Protein AF-A0A932WZW3-F1 (afdb_monomer_lite)

Radius of gyration: 20.95 Å; chains: 1; bounding box: 50×47×55 Å

Sequence (314 aa):
MATETPPETHPVASDYTVAMWYFAAWEPEYTWDGWQQVAERSPWRLPLLYDSQDPEMQFNGIQFYRASNPRVVDWHVHWMREHAVNLMLWDWYPRVNEQGDFDPSFFANRALEMGFLGKARLGDPPVAANRFVDKIDFAVMWTNHSPHNGIGRGLGEYLVDQFFSQPNYYRLDGKPLLILWSVGELIGPAGGEAQAKAVLDGLREKAQAKGLPGVYVAAVHGGEAELIRRLGIDGVTGYHYSGAGGNRPESRRLGDRTVQDLLEDYPMQTIPGHVRLWEQLAAAFGQDYLLATTPMQNWVPTFRSAGPVLQRQT

Foldseek 3Di:
DLVDADDDADFDADPDAAEDEDQFQQFPLADDCHVLCCVPAPVVPADPDFDPPDPRQAHPNDTHHHLLSLSVVSVVLSVCRNVNNAEYEYAQAWAADPVQAIDRSHGRCNNVVCRWQNDPDGPDFADQERPQLVRHAYAYEHALDPPGNADGHCPLVCCQRHAQNYNRQDDDVQAREYEYEDPVSLAVNLVHLVSSLVSQVVSQVSNVVVVGNGHQYEYADDDDLVSCVSSVHQAYEHPEPPQLQHWDWDWDDDDPDIATWTKDACPRRVVVSLVVVVVVRCVSRVPRYDYDYHPPRDNGIDTHHPDPDPDPPD

Structure (mmCIF, N/CA/C/O backbone):
data_AF-A0A932WZW3-F1
#
_entry.id   AF-A0A932WZW3-F1
#
loop_
_atom_site.group_PDB
_atom_site.id
_atom_site.type_symbol
_atom_site.label_atom_id
_atom_site.label_alt_id
_atom_site.label_comp_id
_atom_site.label_asym_id
_atom_site.label_entity_id
_atom_site.label_seq_id
_atom_site.pdbx_PDB_ins_code
_atom_site.Cartn_x
_atom_site.Cartn_y
_atom_site.Cartn_z
_atom_site.occupancy
_atom_site.B_iso_or_equiv
_atom_site.auth_seq_id
_atom_site.auth_comp_id
_atom_site.auth_asym_id
_atom_site.auth_atom_id
_atom_site.pdbx_PDB_model_num
ATOM 1 N N . MET A 1 1 ? -8.467 5.321 -22.988 1.00 70.62 1 MET A N 1
ATOM 2 C CA . MET A 1 1 ? -7.719 6.488 -22.443 1.00 70.62 1 MET A CA 1
ATOM 3 C C . MET A 1 1 ? -8.097 6.687 -20.978 1.00 70.62 1 MET A C 1
ATOM 5 O O . MET A 1 1 ? -9.207 6.321 -20.624 1.00 70.62 1 MET A O 1
ATOM 9 N N . ALA A 1 2 ? -7.259 7.296 -20.125 1.00 77.81 2 ALA A N 1
ATOM 10 C CA . ALA A 1 2 ? -7.684 7.645 -18.753 1.00 77.81 2 ALA A CA 1
ATOM 11 C C . ALA A 1 2 ? -8.795 8.724 -18.730 1.00 77.81 2 ALA A C 1
ATOM 13 O O . ALA A 1 2 ? -9.428 8.969 -17.705 1.00 77.81 2 ALA A O 1
ATOM 14 N N . THR A 1 3 ? -9.079 9.333 -19.884 1.00 80.06 3 THR A N 1
ATOM 15 C CA . THR A 1 3 ? -10.216 10.229 -20.129 1.00 80.06 3 THR A CA 1
ATOM 16 C C . THR A 1 3 ? -11.543 9.494 -20.344 1.00 80.06 3 THR A C 1
ATOM 18 O O . THR A 1 3 ? -12.587 10.139 -20.404 1.00 80.06 3 THR A O 1
ATOM 21 N N . GLU A 1 4 ? -11.548 8.164 -20.410 1.00 86.69 4 GLU A N 1
ATOM 22 C CA . GLU A 1 4 ? -12.752 7.338 -20.541 1.00 86.69 4 GLU A CA 1
ATOM 23 C C . GLU A 1 4 ? -13.021 6.603 -19.228 1.00 86.69 4 GLU A C 1
ATOM 25 O O . GLU A 1 4 ? -12.093 6.213 -18.518 1.00 86.69 4 GLU A O 1
ATOM 30 N N . THR A 1 5 ? -14.295 6.418 -18.895 1.00 90.69 5 THR A N 1
ATOM 31 C CA . THR A 1 5 ? -14.704 5.557 -17.779 1.00 90.69 5 THR A CA 1
ATOM 32 C C . THR A 1 5 ? -14.597 4.093 -18.222 1.00 90.69 5 THR A C 1
ATOM 34 O O . THR A 1 5 ? -14.938 3.809 -19.375 1.00 90.69 5 THR A O 1
ATOM 37 N N . PRO A 1 6 ? -14.144 3.162 -17.357 1.00 94.81 6 PRO A N 1
ATOM 38 C CA . PRO A 1 6 ? -14.240 1.740 -17.668 1.00 94.81 6 PRO A CA 1
ATOM 39 C C . PRO A 1 6 ? -15.696 1.329 -17.941 1.00 94.81 6 PRO A C 1
ATOM 41 O O . PRO A 1 6 ? -16.622 1.983 -17.443 1.00 94.81 6 PRO A O 1
ATOM 44 N N . PRO A 1 7 ? -15.924 0.256 -18.718 1.00 95.06 7 PRO A N 1
ATOM 45 C CA . PRO A 1 7 ? -17.253 -0.328 -18.841 1.00 95.06 7 PRO A CA 1
ATOM 46 C C . PRO A 1 7 ? -17.736 -0.865 -17.485 1.00 95.06 7 PRO A C 1
ATOM 48 O O . PRO A 1 7 ? -17.019 -0.840 -16.480 1.00 95.06 7 PRO A O 1
ATOM 51 N N . GLU A 1 8 ? -18.971 -1.360 -17.448 1.00 95.06 8 GLU A N 1
ATOM 52 C CA . GLU A 1 8 ? -19.465 -2.066 -16.271 1.00 95.06 8 GLU A CA 1
ATOM 53 C C . GLU A 1 8 ? -18.550 -3.258 -15.959 1.00 95.06 8 GLU A C 1
ATOM 55 O O . GLU A 1 8 ? -18.318 -4.125 -16.797 1.00 95.06 8 GLU A O 1
ATOM 60 N N . THR A 1 9 ? -17.983 -3.265 -14.755 1.00 97.00 9 THR A N 1
ATOM 61 C CA . THR A 1 9 ? -17.119 -4.349 -14.292 1.00 97.00 9 THR A CA 1
ATOM 62 C C . THR A 1 9 ? -17.957 -5.590 -14.043 1.00 97.00 9 THR A C 1
ATOM 64 O O . THR A 1 9 ? -18.913 -5.526 -13.273 1.00 97.00 9 THR A O 1
ATOM 67 N N . HIS A 1 10 ? -17.551 -6.726 -14.607 1.00 97.12 10 HIS A N 1
ATOM 68 C CA . HIS A 1 10 ? -18.116 -8.036 -14.291 1.00 97.12 10 HIS A CA 1
ATOM 69 C C . HIS A 1 10 ? -17.133 -8.809 -13.398 1.00 97.12 10 HIS A C 1
ATOM 71 O O . HIS A 1 10 ? -16.200 -9.430 -13.912 1.00 97.12 10 HIS A O 1
ATOM 77 N N . PRO A 1 11 ? -17.275 -8.761 -12.057 1.00 96.75 11 PRO A N 1
ATOM 78 C CA . PRO A 1 11 ? -16.282 -9.346 -11.173 1.00 96.75 11 PRO A CA 1
ATOM 79 C C . PRO A 1 11 ? -16.254 -10.869 -11.292 1.00 96.75 11 PRO A C 1
ATOM 81 O O . PRO A 1 11 ? -17.293 -11.528 -11.219 1.00 96.75 11 PRO A O 1
ATOM 84 N N . VAL A 1 12 ? -15.057 -11.435 -11.399 1.00 97.44 12 VAL A N 1
ATOM 85 C CA . VAL A 1 12 ? -14.855 -12.882 -11.327 1.00 97.44 12 VAL A CA 1
ATOM 86 C C . VAL A 1 12 ? -14.823 -13.304 -9.859 1.00 97.44 12 VAL A C 1
ATOM 88 O O . VAL A 1 12 ? -14.080 -12.745 -9.044 1.00 97.44 12 VAL A O 1
ATOM 91 N N . ALA A 1 13 ? -15.666 -14.278 -9.517 1.00 93.50 13 ALA A N 1
ATOM 92 C CA . ALA A 1 13 ? -15.699 -14.876 -8.189 1.00 93.50 13 ALA A CA 1
ATOM 93 C C . ALA A 1 13 ? -14.458 -15.750 -7.947 1.00 93.50 13 ALA A C 1
ATOM 95 O O . ALA A 1 13 ? -13.906 -16.341 -8.874 1.00 93.50 13 ALA A O 1
ATOM 96 N N . SER A 1 14 ? -14.038 -15.840 -6.689 1.00 94.44 14 SER A N 1
ATOM 97 C CA . SER A 1 14 ? -12.910 -16.658 -6.249 1.00 94.44 14 SER A CA 1
ATOM 98 C C . SER A 1 14 ? -13.210 -17.206 -4.860 1.00 94.44 14 SER A C 1
ATOM 100 O O . SER A 1 14 ? -13.705 -16.466 -4.011 1.00 94.44 14 SER A O 1
ATOM 102 N N . ASP A 1 15 ? -12.862 -18.471 -4.624 1.00 95.75 15 ASP A N 1
ATOM 103 C CA . ASP A 1 15 ? -12.893 -19.087 -3.290 1.00 95.75 15 ASP A CA 1
ATOM 104 C C . ASP A 1 15 ? -11.743 -18.589 -2.393 1.00 95.75 15 ASP A C 1
ATOM 106 O O . ASP A 1 15 ? -11.712 -18.855 -1.193 1.00 95.75 15 ASP A O 1
ATOM 110 N N . TYR A 1 16 ? -10.788 -17.858 -2.977 1.00 94.06 16 TYR A N 1
ATOM 111 C CA . TYR A 1 16 ? -9.612 -17.309 -2.310 1.00 94.06 16 TYR A CA 1
ATOM 112 C C . TYR A 1 16 ? -9.629 -15.780 -2.300 1.00 94.06 16 TYR A C 1
ATOM 114 O O . TYR A 1 16 ? -10.041 -15.138 -3.276 1.00 94.06 16 TYR A O 1
ATOM 122 N N . THR A 1 17 ? -9.059 -15.192 -1.249 1.00 95.00 17 THR A N 1
ATOM 123 C CA . THR A 1 17 ? -8.566 -13.814 -1.307 1.00 95.00 17 THR A CA 1
ATOM 124 C C . THR A 1 17 ? -7.348 -13.773 -2.227 1.00 95.00 17 THR A C 1
ATOM 126 O O . THR A 1 17 ? -6.318 -14.379 -1.936 1.00 95.00 17 THR A O 1
ATOM 129 N N . VAL A 1 18 ? -7.462 -13.053 -3.338 1.00 95.94 18 VAL A N 1
ATOM 130 C CA . VAL A 1 18 ? -6.387 -12.841 -4.306 1.00 95.94 18 VAL A CA 1
ATOM 131 C C . VAL A 1 18 ? -5.986 -11.376 -4.232 1.00 95.94 18 VAL A C 1
ATOM 133 O O . VAL A 1 18 ? -6.734 -10.484 -4.642 1.00 95.94 18 VAL A O 1
ATOM 136 N N . ALA A 1 19 ? -4.801 -11.143 -3.677 1.00 95.62 19 ALA A N 1
ATOM 137 C CA . ALA A 1 19 ? -4.286 -9.814 -3.400 1.00 95.62 19 ALA A CA 1
ATOM 138 C C . ALA A 1 19 ? -3.292 -9.339 -4.466 1.00 95.62 19 ALA A C 1
ATOM 140 O O . ALA A 1 19 ? -2.542 -10.139 -5.028 1.00 95.62 19 ALA A O 1
ATOM 141 N N . MET A 1 20 ? -3.246 -8.028 -4.697 1.00 94.81 20 MET A N 1
ATOM 142 C CA . MET A 1 20 ? -2.243 -7.382 -5.542 1.00 94.81 20 MET A CA 1
ATOM 143 C C . MET A 1 20 ? -1.545 -6.257 -4.778 1.00 94.81 20 MET A C 1
ATOM 145 O O . MET A 1 20 ? -2.210 -5.358 -4.261 1.00 94.81 20 MET A O 1
ATOM 149 N N . TRP A 1 21 ? -0.209 -6.290 -4.753 1.00 94.31 21 TRP A N 1
ATOM 150 C CA . TRP A 1 21 ? 0.610 -5.158 -4.317 1.00 94.31 21 TRP A CA 1
ATOM 151 C C . TRP A 1 21 ? 0.431 -3.981 -5.273 1.00 94.31 21 TRP A C 1
ATOM 153 O O . TRP A 1 21 ? 0.535 -4.137 -6.491 1.00 94.31 21 TRP A O 1
ATOM 163 N N . TYR A 1 22 ? 0.171 -2.800 -4.725 1.00 95.44 22 TYR A N 1
ATOM 164 C CA . TYR A 1 22 ? -0.100 -1.596 -5.488 1.00 95.44 22 TYR A CA 1
ATOM 165 C C . TYR A 1 22 ? 0.916 -0.503 -5.150 1.00 95.44 22 TYR A C 1
ATOM 167 O O . TYR A 1 22 ? 0.813 0.182 -4.131 1.00 95.44 22 TYR A O 1
ATOM 175 N N . PHE A 1 23 ? 1.880 -0.327 -6.054 1.00 93.25 23 PHE A N 1
ATOM 176 C CA . PHE A 1 23 ? 2.869 0.744 -5.995 1.00 93.25 23 PHE A CA 1
ATOM 177 C C . PHE A 1 23 ? 2.391 1.963 -6.790 1.00 93.25 23 PHE A C 1
ATOM 179 O O . PHE A 1 23 ? 2.186 1.889 -8.006 1.00 93.25 23 PHE A O 1
ATOM 186 N N . ALA A 1 24 ? 2.226 3.096 -6.109 1.00 90.31 24 ALA A N 1
ATOM 187 C CA . ALA A 1 24 ? 1.426 4.203 -6.624 1.00 90.31 24 ALA A CA 1
ATOM 188 C C . ALA A 1 24 ? 2.171 5.528 -6.825 1.00 90.31 24 ALA A C 1
ATOM 190 O O . ALA A 1 24 ? 1.549 6.583 -6.893 1.00 90.31 24 ALA A O 1
ATOM 191 N N . ALA A 1 25 ? 3.497 5.496 -6.947 1.00 91.38 25 ALA A N 1
ATOM 192 C CA . ALA A 1 25 ? 4.318 6.704 -7.025 1.00 91.38 25 ALA A CA 1
ATOM 193 C C . ALA A 1 25 ? 4.350 7.383 -8.414 1.00 91.38 25 ALA A C 1
ATOM 195 O O . ALA A 1 25 ? 5.265 8.145 -8.713 1.00 91.38 25 ALA A O 1
ATOM 196 N N . TRP A 1 26 ? 3.405 7.094 -9.305 1.00 93.06 26 TRP A N 1
ATOM 197 C CA . TRP A 1 26 ? 3.476 7.475 -10.719 1.00 93.06 26 TRP A CA 1
ATOM 198 C C . TRP A 1 26 ? 2.895 8.872 -10.996 1.00 93.06 26 TRP A C 1
ATOM 200 O O . TRP A 1 26 ? 1.860 9.004 -11.652 1.00 93.06 26 TRP A O 1
ATOM 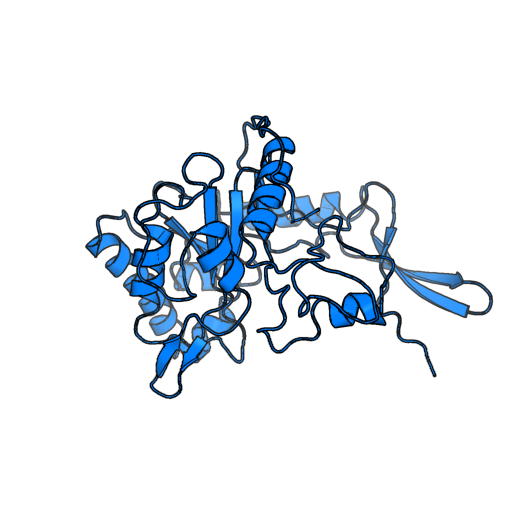210 N N . GLU A 1 27 ? 3.541 9.911 -10.464 1.00 90.44 27 GLU A N 1
ATOM 211 C CA . GLU A 1 27 ? 3.133 11.320 -10.594 1.00 90.44 27 GLU A CA 1
ATOM 212 C C . GLU A 1 27 ? 4.304 12.293 -10.305 1.00 90.44 27 GLU A C 1
ATOM 214 O O . GLU A 1 27 ? 5.255 11.900 -9.621 1.00 90.44 27 GLU A O 1
ATOM 219 N N . PRO A 1 28 ? 4.280 13.532 -10.840 1.00 88.50 28 PRO A N 1
ATOM 220 C CA . PRO A 1 28 ? 5.401 14.480 -10.781 1.00 88.50 28 PRO A CA 1
ATOM 221 C C . PRO A 1 28 ? 5.634 15.101 -9.397 1.00 88.50 28 PRO A C 1
ATOM 223 O O . PRO A 1 28 ? 6.689 15.683 -9.160 1.00 88.50 28 PRO A O 1
ATOM 226 N N . GLU A 1 29 ? 4.680 14.990 -8.471 1.00 89.88 29 GLU A N 1
ATOM 227 C CA . GLU A 1 29 ? 4.812 15.512 -7.106 1.00 89.88 29 GLU A CA 1
ATOM 228 C C . GLU A 1 29 ? 5.886 14.792 -6.279 1.00 89.88 29 GLU A C 1
ATOM 230 O O . GLU A 1 29 ? 6.294 15.292 -5.229 1.00 89.88 29 GLU A O 1
ATOM 235 N N . TYR A 1 30 ? 6.345 13.623 -6.727 1.00 87.75 30 TYR A N 1
ATOM 236 C CA . TYR A 1 30 ? 7.321 12.819 -6.006 1.00 87.75 30 TYR A CA 1
ATOM 237 C C . TYR A 1 30 ? 8.737 12.997 -6.543 1.00 87.75 30 TYR A C 1
ATOM 239 O O . TYR A 1 30 ? 8.986 12.991 -7.744 1.00 87.75 30 TYR A O 1
ATOM 247 N N . THR A 1 31 ? 9.703 13.065 -5.627 1.00 79.38 31 THR A N 1
ATOM 248 C CA . THR A 1 31 ? 11.128 13.211 -5.944 1.00 79.38 31 THR A CA 1
ATOM 249 C C . THR A 1 31 ? 11.760 11.867 -6.330 1.00 79.38 31 THR A C 1
ATOM 251 O O . THR A 1 31 ? 12.596 11.335 -5.599 1.00 79.38 31 THR A O 1
ATOM 254 N N . TRP A 1 32 ? 11.335 11.290 -7.456 1.00 85.44 32 TRP A N 1
ATOM 255 C CA . TRP A 1 32 ? 11.978 10.146 -8.116 1.00 85.44 32 TRP A CA 1
ATOM 256 C C . TRP A 1 32 ? 11.708 10.174 -9.628 1.00 85.44 32 TRP A C 1
ATOM 258 O O . TRP A 1 32 ? 10.730 10.765 -10.074 1.00 85.44 32 TRP A O 1
ATOM 268 N N . ASP A 1 33 ? 12.554 9.508 -10.417 1.00 80.19 33 ASP A N 1
ATOM 269 C CA . ASP A 1 33 ? 12.521 9.594 -11.887 1.00 80.19 33 ASP A CA 1
ATOM 270 C C . ASP A 1 33 ? 11.245 8.996 -12.532 1.00 80.19 33 ASP A C 1
ATOM 272 O O . ASP A 1 33 ? 11.036 9.176 -13.726 1.00 80.19 33 ASP A O 1
ATOM 276 N N . GLY A 1 34 ? 10.389 8.276 -11.796 1.00 87.75 34 GLY A N 1
ATOM 277 C CA . GLY A 1 34 ? 9.038 7.868 -12.214 1.00 87.75 34 GLY A CA 1
ATOM 278 C C . GLY A 1 34 ? 8.856 7.476 -13.686 1.00 87.75 34 GLY A C 1
ATOM 279 O O . GLY A 1 34 ? 9.563 6.625 -14.234 1.00 87.75 34 GLY A O 1
ATOM 280 N N . TRP A 1 35 ? 7.884 8.114 -14.348 1.00 92.06 35 TRP A N 1
ATOM 281 C CA . TRP A 1 35 ? 7.653 7.932 -15.785 1.00 92.06 35 TRP A CA 1
ATOM 282 C C . TRP A 1 35 ? 8.764 8.489 -16.666 1.00 92.06 35 TRP A C 1
ATOM 284 O O . TRP A 1 35 ? 8.970 7.966 -17.762 1.00 92.06 35 TRP A O 1
ATOM 294 N N . GLN A 1 36 ? 9.510 9.493 -16.202 1.00 90.38 36 GLN A N 1
ATOM 295 C CA . GLN A 1 36 ? 10.666 10.010 -16.928 1.00 90.38 36 GLN A CA 1
ATOM 296 C C . GLN A 1 36 ? 11.690 8.894 -17.175 1.00 90.38 36 GLN A C 1
ATOM 298 O O . GLN A 1 36 ? 12.166 8.728 -18.298 1.00 90.38 36 GLN A O 1
ATOM 303 N N . GLN A 1 37 ? 11.950 8.048 -16.173 1.00 90.12 37 GLN A N 1
ATOM 304 C CA . GLN A 1 37 ? 12.834 6.892 -16.305 1.00 90.12 37 GLN A CA 1
ATOM 305 C C . GLN A 1 37 ? 12.346 5.918 -17.381 1.00 90.12 37 GLN A C 1
ATOM 307 O O . GLN A 1 37 ? 13.150 5.411 -18.168 1.00 90.12 37 GLN A O 1
ATOM 312 N N . VAL A 1 38 ? 11.039 5.647 -17.423 1.00 90.56 38 VAL A N 1
ATOM 313 C CA . VAL A 1 38 ? 10.439 4.769 -18.436 1.00 90.56 38 VAL A CA 1
ATOM 314 C C . VAL A 1 38 ? 10.597 5.390 -19.821 1.00 90.56 38 VAL A C 1
ATOM 316 O O . VAL A 1 38 ? 11.089 4.720 -20.726 1.00 90.56 38 VAL A O 1
ATOM 319 N N . ALA A 1 39 ? 10.267 6.672 -19.977 1.00 91.19 39 ALA A N 1
ATOM 320 C CA . ALA A 1 39 ? 10.381 7.389 -21.243 1.00 91.19 39 ALA A CA 1
ATOM 321 C C . ALA A 1 39 ? 11.824 7.434 -21.779 1.00 91.19 39 ALA A C 1
ATOM 323 O O . ALA A 1 39 ? 12.046 7.285 -22.978 1.00 91.19 39 ALA A O 1
ATOM 324 N N . GLU A 1 40 ? 12.815 7.616 -20.904 1.00 91.00 40 GLU A N 1
ATOM 325 C CA . GLU A 1 40 ? 14.230 7.710 -21.281 1.00 91.00 40 GLU A CA 1
ATOM 326 C C . GLU A 1 40 ? 14.891 6.347 -21.511 1.00 91.00 40 GLU A C 1
ATOM 328 O O . GLU A 1 40 ? 15.685 6.183 -22.440 1.00 91.00 40 GLU A O 1
ATOM 333 N N . ARG A 1 41 ? 14.611 5.366 -20.645 1.00 88.94 41 ARG A N 1
ATOM 334 C CA . ARG A 1 41 ? 15.401 4.124 -20.561 1.00 88.94 41 ARG A CA 1
ATOM 335 C C . ARG A 1 41 ? 14.662 2.903 -21.079 1.00 88.94 41 ARG A C 1
ATOM 337 O O . ARG A 1 41 ? 15.290 1.884 -21.364 1.00 88.94 41 ARG A O 1
ATOM 344 N N . SER A 1 42 ? 13.336 2.947 -21.154 1.00 88.38 42 SER A N 1
ATOM 345 C CA . SER A 1 42 ? 12.513 1.807 -21.565 1.00 88.38 42 SER A CA 1
ATOM 346 C C . SER A 1 42 ? 11.210 2.244 -22.245 1.00 88.38 42 SER A C 1
ATOM 348 O O . SER A 1 42 ? 10.137 1.804 -21.830 1.00 88.38 42 SER A O 1
ATOM 350 N N . PRO A 1 43 ? 11.269 3.051 -23.326 1.00 87.06 43 PRO A N 1
ATOM 351 C CA . PRO A 1 43 ? 10.076 3.584 -23.992 1.00 87.06 43 PRO A CA 1
ATOM 352 C C . PRO A 1 43 ? 9.191 2.510 -24.646 1.00 87.06 43 PRO A C 1
ATOM 354 O O . PRO A 1 43 ? 8.122 2.817 -25.150 1.00 87.06 43 PRO A O 1
ATOM 357 N N . TRP A 1 44 ? 9.608 1.241 -24.644 1.00 85.44 44 TRP A N 1
ATOM 358 C CA . TRP A 1 44 ? 8.791 0.093 -25.054 1.00 85.44 44 TRP A CA 1
ATOM 359 C C . TRP A 1 44 ? 7.913 -0.476 -23.923 1.00 85.44 44 TRP A C 1
ATOM 361 O O . TRP A 1 44 ? 7.158 -1.415 -24.160 1.00 85.44 44 TRP A O 1
ATOM 371 N N . ARG A 1 45 ? 8.016 0.044 -22.691 1.00 86.50 45 ARG A N 1
ATOM 372 C CA . ARG A 1 45 ? 7.210 -0.360 -21.522 1.00 86.50 45 ARG A CA 1
ATOM 373 C C . ARG A 1 45 ? 6.130 0.672 -21.197 1.00 86.50 45 ARG A C 1
ATOM 375 O O . ARG A 1 45 ? 5.973 1.073 -20.047 1.00 86.50 45 ARG A O 1
ATOM 382 N N . LEU A 1 46 ? 5.426 1.134 -22.224 1.00 87.06 46 LEU A N 1
ATOM 383 C CA . LEU A 1 46 ? 4.375 2.130 -22.052 1.00 87.06 46 LEU A CA 1
ATOM 384 C C . LEU A 1 46 ? 3.176 1.521 -21.321 1.00 87.06 46 LEU A C 1
ATOM 386 O O . LEU A 1 46 ? 2.774 0.401 -21.657 1.00 87.06 46 LEU A O 1
ATOM 390 N N . PRO A 1 47 ? 2.593 2.231 -20.342 1.00 89.69 47 PRO A N 1
ATOM 391 C CA . PRO A 1 47 ? 1.335 1.802 -19.762 1.00 89.69 47 PRO A CA 1
ATOM 392 C C . PRO A 1 47 ? 0.217 1.862 -20.807 1.00 89.69 47 PRO A C 1
ATOM 394 O O . PRO A 1 47 ? 0.234 2.682 -21.724 1.00 89.69 47 PRO A O 1
ATOM 397 N N . LEU A 1 48 ? -0.788 1.001 -20.639 1.00 91.00 48 LEU A N 1
ATOM 398 C CA . LEU A 1 48 ? -1.997 1.039 -21.464 1.00 91.00 48 LEU A CA 1
ATOM 399 C C . LEU A 1 48 ? -2.802 2.330 -21.230 1.00 91.00 48 LEU A C 1
ATOM 401 O O . LEU A 1 48 ? -3.425 2.859 -22.151 1.00 91.00 48 LEU A O 1
ATOM 405 N N . LEU A 1 49 ? -2.795 2.834 -19.992 1.00 94.00 49 LEU A N 1
ATOM 406 C CA . LEU A 1 49 ? -3.429 4.097 -19.629 1.00 94.00 49 LEU A CA 1
ATOM 407 C C . LEU A 1 49 ? -2.483 5.271 -19.860 1.00 94.00 49 LEU A C 1
ATOM 409 O O . LEU A 1 49 ? -1.289 5.194 -19.596 1.00 94.00 49 LEU A O 1
ATOM 413 N N . TYR A 1 50 ? -3.057 6.386 -20.282 1.00 93.75 50 TYR A N 1
ATOM 414 C CA . TYR A 1 50 ? -2.414 7.690 -20.341 1.00 93.75 50 TYR A CA 1
ATOM 415 C C . TYR A 1 50 ? -3.490 8.770 -20.248 1.00 93.75 50 TYR A C 1
ATOM 417 O O . TYR A 1 50 ? -4.660 8.512 -20.566 1.00 93.75 50 TYR A O 1
ATOM 425 N N . ASP A 1 51 ? -3.097 9.968 -19.829 1.00 90.62 51 ASP A N 1
ATOM 426 C CA . ASP A 1 51 ? -3.963 11.138 -19.769 1.00 90.62 51 ASP A CA 1
ATOM 427 C C . ASP A 1 51 ? -3.389 12.258 -20.639 1.00 90.62 51 ASP A C 1
ATOM 429 O O . ASP A 1 51 ? -2.439 12.937 -20.269 1.00 90.62 51 ASP A O 1
ATOM 433 N N . SER A 1 52 ? -3.968 12.456 -21.824 1.00 87.69 52 SER A N 1
ATOM 434 C CA . SER A 1 52 ? -3.528 13.513 -22.740 1.00 87.69 52 SER A CA 1
ATOM 435 C C . SER A 1 52 ? -3.946 14.920 -22.299 1.00 87.69 52 SER A C 1
ATOM 437 O O . SER A 1 52 ? -3.607 15.882 -22.984 1.00 87.69 52 SER A O 1
ATOM 439 N N . GLN A 1 53 ? -4.752 15.048 -21.239 1.00 90.00 53 GLN A N 1
ATOM 440 C CA . GLN A 1 53 ? -5.213 16.335 -20.717 1.00 90.00 53 GLN A CA 1
ATOM 441 C C . GLN A 1 53 ? -4.347 16.851 -19.565 1.00 90.00 53 GLN A C 1
ATOM 443 O O . GLN A 1 53 ? -4.490 18.016 -19.198 1.00 90.00 53 GLN A O 1
ATOM 448 N N . ASP A 1 54 ? -3.454 16.023 -19.020 1.00 92.56 54 ASP A N 1
ATOM 449 C CA . ASP A 1 54 ? -2.532 16.402 -17.952 1.00 92.56 54 ASP A CA 1
ATOM 450 C C . ASP A 1 54 ? -1.153 16.757 -18.543 1.00 92.56 54 ASP A C 1
ATOM 452 O O . ASP A 1 54 ? -0.360 15.862 -18.845 1.00 92.56 54 ASP A O 1
ATOM 456 N N . PRO A 1 55 ? -0.836 18.053 -18.741 1.00 91.06 55 PRO A N 1
ATOM 457 C CA . PRO A 1 55 ? 0.410 18.460 -19.386 1.00 91.06 55 PRO A CA 1
ATOM 458 C C . PRO A 1 55 ? 1.656 18.147 -18.545 1.00 91.06 55 PRO A C 1
ATOM 460 O O . PRO A 1 55 ? 2.758 18.142 -19.090 1.00 91.06 55 PRO A O 1
ATOM 463 N N . GLU A 1 56 ? 1.508 17.889 -17.241 1.00 93.25 56 GLU A N 1
ATOM 464 C CA . GLU A 1 56 ? 2.625 17.498 -16.373 1.00 93.25 56 GLU A CA 1
ATOM 465 C C . GLU A 1 56 ? 2.975 16.009 -16.521 1.00 93.25 56 GLU A C 1
ATOM 467 O O . GLU A 1 56 ? 4.053 15.579 -16.117 1.00 93.25 56 GLU A O 1
ATOM 472 N N . MET A 1 57 ? 2.092 15.220 -17.142 1.00 93.62 57 MET A N 1
ATOM 473 C CA . MET A 1 57 ? 2.260 13.782 -17.363 1.00 93.62 57 MET A CA 1
ATOM 474 C C . MET A 1 57 ? 2.838 13.450 -18.743 1.00 93.62 57 MET A C 1
ATOM 476 O O . MET A 1 57 ? 2.603 12.366 -19.284 1.00 93.62 57 MET A O 1
ATOM 480 N N . GLN A 1 58 ? 3.639 14.362 -19.298 1.00 93.06 58 GLN A N 1
ATOM 481 C CA . GLN A 1 58 ? 4.315 14.195 -20.579 1.00 93.06 58 GLN A CA 1
ATOM 482 C C . GLN A 1 58 ? 5.839 14.183 -20.405 1.00 93.06 58 GLN A C 1
ATOM 484 O O . GLN A 1 58 ? 6.439 15.179 -20.010 1.00 93.06 58 GLN A O 1
ATOM 489 N N . PHE A 1 59 ? 6.490 13.088 -20.806 1.00 91.12 59 PHE A N 1
ATOM 490 C CA . PHE A 1 59 ? 7.950 12.943 -20.743 1.00 91.12 59 PHE A CA 1
ATOM 491 C C . PHE A 1 59 ? 8.497 12.533 -22.113 1.00 91.12 59 PHE A C 1
ATOM 493 O O . PHE A 1 59 ? 8.047 11.549 -22.694 1.00 91.12 59 PHE A O 1
ATOM 500 N N . ASN A 1 60 ? 9.451 13.293 -22.664 1.00 90.50 60 ASN A N 1
ATOM 501 C CA . ASN A 1 60 ? 10.042 13.054 -23.995 1.00 90.50 60 ASN A CA 1
ATOM 502 C C . ASN A 1 60 ? 9.012 12.835 -25.127 1.00 90.50 60 ASN A C 1
ATOM 504 O O . ASN A 1 60 ? 9.221 12.024 -26.026 1.00 90.50 60 ASN A O 1
ATOM 508 N N . GLY A 1 61 ? 7.886 13.557 -25.087 1.00 90.31 61 GLY A N 1
ATOM 509 C CA . GLY A 1 61 ? 6.819 13.442 -26.092 1.00 90.31 61 GLY A CA 1
ATOM 510 C C . GLY A 1 61 ? 5.875 12.249 -25.901 1.00 90.31 61 GLY A C 1
ATOM 511 O O . GLY A 1 61 ? 4.979 12.057 -26.718 1.00 90.31 61 GLY A O 1
ATOM 512 N N . ILE A 1 62 ? 6.049 11.470 -24.834 1.00 91.88 62 ILE A N 1
ATOM 513 C CA . ILE A 1 62 ? 5.207 10.327 -24.483 1.00 91.88 62 ILE A CA 1
ATOM 514 C C . ILE A 1 62 ? 4.247 10.751 -23.371 1.00 91.88 62 ILE A C 1
ATOM 516 O O . ILE A 1 62 ? 4.674 11.354 -22.386 1.00 91.88 62 ILE A O 1
ATOM 520 N N . GLN A 1 63 ? 2.963 10.431 -23.540 1.00 93.25 63 GLN A N 1
ATOM 521 C CA . GLN A 1 63 ? 1.930 10.688 -22.538 1.00 93.25 63 GLN A CA 1
ATOM 522 C C . GLN A 1 63 ? 1.802 9.516 -21.568 1.00 93.25 63 GLN A C 1
ATOM 524 O O . GLN A 1 63 ? 1.780 8.358 -21.987 1.00 93.25 63 GLN A O 1
ATOM 529 N N . PHE A 1 64 ? 1.663 9.831 -20.285 1.00 94.75 64 PHE A N 1
ATOM 530 C CA . PHE A 1 64 ? 1.489 8.870 -19.199 1.00 94.75 64 PHE A CA 1
ATOM 531 C C . PHE A 1 64 ? 0.255 9.213 -18.361 1.00 94.75 64 PHE A C 1
ATOM 533 O O . PHE A 1 64 ? -0.454 10.179 -18.632 1.00 94.75 64 PHE A O 1
ATOM 540 N N . TYR A 1 65 ? -0.053 8.383 -17.367 1.00 94.94 65 TYR A N 1
ATOM 541 C CA . TYR A 1 65 ? -1.157 8.620 -16.440 1.00 94.94 65 TYR A CA 1
ATOM 542 C C . TYR A 1 65 ? -0.637 9.083 -15.077 1.00 94.94 65 TYR A C 1
ATOM 544 O O . TYR A 1 65 ? 0.393 8.592 -14.610 1.00 94.94 65 TYR A O 1
ATOM 552 N N . ARG A 1 66 ? -1.376 9.973 -14.409 1.00 94.62 66 ARG A N 1
ATOM 553 C CA . ARG A 1 66 ? -1.152 10.310 -12.996 1.00 94.62 66 ARG A CA 1
ATOM 554 C C . ARG A 1 66 ? -1.819 9.263 -12.103 1.00 94.62 66 ARG A C 1
ATOM 556 O O . ARG A 1 66 ? -3.023 9.048 -12.235 1.00 94.62 66 ARG A O 1
ATOM 563 N N . ALA A 1 67 ? -1.089 8.615 -11.194 1.00 94.88 67 ALA A N 1
ATOM 564 C CA . ALA A 1 67 ? -1.669 7.577 -10.322 1.00 94.88 67 ALA A CA 1
ATOM 565 C C . ALA A 1 67 ? -2.801 8.094 -9.418 1.00 94.88 67 ALA A C 1
ATOM 567 O O . ALA A 1 67 ? -3.733 7.350 -9.114 1.00 94.88 67 ALA A O 1
ATOM 568 N N . SER A 1 68 ? -2.737 9.364 -9.015 1.00 94.75 68 SER A N 1
ATOM 569 C CA . SER A 1 68 ? -3.767 10.031 -8.219 1.00 94.75 68 SER A CA 1
ATOM 570 C C . SER A 1 68 ? -5.013 10.458 -8.997 1.00 94.75 68 SER A C 1
ATOM 572 O O . SER A 1 68 ? -5.984 10.884 -8.372 1.00 94.75 68 SER A O 1
ATOM 574 N N . ASN A 1 69 ? -5.054 10.284 -10.326 1.00 94.81 69 ASN A N 1
ATOM 575 C CA . ASN A 1 69 ? -6.272 10.496 -11.108 1.00 94.81 69 ASN A CA 1
ATOM 576 C C . ASN A 1 69 ? -7.322 9.415 -10.752 1.00 94.81 69 ASN A C 1
ATOM 578 O O . ASN A 1 69 ? -7.094 8.231 -11.018 1.00 94.81 69 ASN A O 1
ATOM 582 N N . PRO A 1 70 ? -8.506 9.789 -10.222 1.00 94.94 70 PRO A N 1
ATOM 583 C CA . PRO A 1 70 ? -9.562 8.845 -9.852 1.00 94.94 70 PRO A CA 1
ATOM 584 C C . PRO A 1 70 ? -9.955 7.855 -10.960 1.00 94.94 70 PRO A C 1
ATOM 586 O O . PRO A 1 70 ? -10.269 6.706 -10.656 1.00 94.94 70 PRO A O 1
ATOM 589 N N . ARG A 1 71 ? -9.896 8.269 -12.235 1.00 94.81 71 ARG A N 1
ATOM 590 C CA . ARG A 1 71 ? -10.248 7.421 -13.388 1.00 94.81 71 ARG A CA 1
ATOM 591 C C . ARG A 1 71 ? -9.212 6.342 -13.678 1.00 94.81 71 ARG A C 1
ATOM 593 O O . ARG A 1 71 ? -9.565 5.272 -14.161 1.00 94.81 71 ARG A O 1
ATOM 600 N N . VAL A 1 72 ? -7.943 6.598 -13.369 1.00 96.06 72 VAL A N 1
ATOM 601 C CA . VAL A 1 72 ? -6.889 5.578 -13.461 1.00 96.06 72 VAL A CA 1
ATOM 602 C C . VAL A 1 72 ? -7.174 4.463 -12.463 1.00 96.06 72 VAL A C 1
ATOM 604 O O . VAL A 1 72 ? -7.142 3.289 -12.822 1.00 96.06 72 VAL A O 1
ATOM 607 N N . VAL A 1 73 ? -7.524 4.832 -11.228 1.00 96.62 73 VAL A N 1
ATOM 608 C CA . VAL A 1 73 ? -7.892 3.864 -10.189 1.00 96.62 73 VAL A CA 1
ATOM 609 C C . VAL A 1 73 ? -9.167 3.106 -10.572 1.00 96.62 73 VAL A C 1
ATOM 611 O O . VAL A 1 73 ? -9.220 1.898 -10.364 1.00 96.62 73 VAL A O 1
ATOM 614 N N . ASP A 1 74 ? -10.149 3.760 -11.204 1.00 97.38 74 ASP A N 1
ATOM 615 C CA . ASP A 1 74 ? -11.353 3.085 -11.715 1.00 97.38 74 ASP A CA 1
ATOM 616 C C . ASP A 1 74 ? -10.997 1.956 -12.700 1.00 97.38 74 ASP A C 1
ATOM 618 O O . ASP A 1 74 ? -11.498 0.838 -12.560 1.00 97.38 74 ASP A O 1
ATOM 622 N N . TRP A 1 75 ? -10.101 2.218 -13.660 1.00 97.56 75 TRP A N 1
ATOM 623 C CA . TRP A 1 75 ? -9.608 1.206 -14.602 1.00 97.56 75 TRP A CA 1
ATOM 624 C C . TRP A 1 75 ? -8.813 0.093 -13.915 1.00 97.56 75 TRP A C 1
ATOM 626 O O . TRP A 1 75 ? -9.013 -1.081 -14.222 1.00 97.56 75 TRP A O 1
ATOM 636 N N . HIS A 1 76 ? -7.936 0.434 -12.969 1.00 97.25 76 HIS A N 1
ATOM 637 C CA . HIS A 1 76 ? -7.167 -0.565 -12.227 1.00 97.25 76 HIS A CA 1
ATOM 638 C C . HIS A 1 76 ? -8.074 -1.497 -11.418 1.00 97.25 76 HIS A C 1
ATOM 640 O O . HIS A 1 76 ? -7.900 -2.713 -11.481 1.00 97.25 76 HIS A O 1
ATOM 646 N N . VAL A 1 77 ? -9.079 -0.955 -10.722 1.00 97.94 77 VAL A N 1
ATOM 647 C CA . VAL A 1 77 ? -10.068 -1.762 -9.994 1.00 97.94 77 VAL A CA 1
ATOM 648 C C . VAL A 1 77 ? -10.900 -2.602 -10.961 1.00 97.94 77 VAL A C 1
ATOM 650 O O . VAL A 1 77 ? -11.128 -3.777 -10.689 1.00 97.94 77 VAL A O 1
ATOM 653 N N . HIS A 1 78 ? -11.321 -2.043 -12.099 1.00 97.69 78 HIS A N 1
ATOM 654 C CA . HIS A 1 78 ? -12.029 -2.793 -13.138 1.00 97.69 78 HIS A CA 1
ATOM 655 C C . HIS A 1 78 ? -11.235 -4.032 -13.579 1.00 97.69 78 HIS A C 1
ATOM 657 O O . HIS A 1 78 ? -11.727 -5.149 -13.422 1.00 97.69 78 HIS A O 1
ATOM 663 N N . TRP A 1 79 ? -9.981 -3.865 -14.007 1.00 97.44 79 TRP A N 1
ATOM 664 C CA . TRP A 1 79 ? -9.141 -4.992 -14.428 1.00 97.44 79 TRP A CA 1
ATOM 665 C C . TRP A 1 79 ? -8.861 -5.984 -13.304 1.00 97.44 79 TRP A C 1
ATOM 667 O O . TRP A 1 79 ? -8.909 -7.189 -13.525 1.00 97.44 79 TRP A O 1
ATOM 677 N N . MET A 1 80 ? -8.610 -5.511 -12.082 1.00 97.69 80 MET A N 1
ATOM 678 C CA . MET A 1 80 ? -8.429 -6.405 -10.937 1.00 97.69 80 MET A CA 1
ATOM 679 C C . MET A 1 80 ? -9.650 -7.305 -10.738 1.00 97.69 80 MET A C 1
ATOM 681 O O . MET A 1 80 ? -9.517 -8.528 -10.658 1.00 97.69 80 MET A O 1
ATOM 685 N N . ARG A 1 81 ? -10.849 -6.716 -10.722 1.00 98.06 81 ARG A N 1
ATOM 686 C CA . ARG A 1 81 ? -12.087 -7.461 -10.480 1.00 98.06 81 ARG A CA 1
ATOM 687 C C . ARG A 1 81 ? -12.462 -8.385 -11.640 1.00 98.06 81 ARG A C 1
ATOM 689 O O . ARG A 1 81 ? -12.961 -9.474 -11.364 1.00 98.06 81 ARG A O 1
ATOM 696 N N . GLU A 1 82 ? -12.167 -8.034 -12.892 1.00 97.88 82 GLU A N 1
ATOM 697 C CA . GLU A 1 82 ? -12.342 -8.943 -14.044 1.00 97.88 82 GLU A CA 1
ATOM 698 C C . GLU A 1 82 ? -11.356 -10.126 -14.051 1.00 97.88 82 GLU A C 1
ATOM 700 O O . GLU A 1 82 ? -11.562 -11.110 -14.759 1.00 97.88 82 GLU A O 1
ATOM 705 N N . HIS A 1 83 ? -10.307 -10.075 -13.226 1.00 96.75 83 HIS A N 1
ATOM 706 C CA . HIS A 1 83 ? -9.275 -11.109 -13.134 1.00 96.75 83 HIS A CA 1
ATOM 707 C C . HIS A 1 83 ? -9.143 -11.702 -11.724 1.00 96.75 83 HIS A C 1
ATOM 709 O O . HIS A 1 83 ? -8.059 -12.107 -11.309 1.00 96.75 83 HIS A O 1
ATOM 715 N N . ALA A 1 84 ? -10.264 -11.776 -10.998 1.00 96.69 84 ALA A N 1
ATOM 716 C CA . ALA A 1 84 ? -10.406 -12.399 -9.678 1.00 96.69 84 ALA A CA 1
ATOM 717 C C . ALA A 1 84 ? -9.610 -11.754 -8.526 1.00 96.69 84 ALA A C 1
ATOM 719 O O . ALA A 1 84 ? -9.800 -12.149 -7.376 1.00 96.69 84 ALA A O 1
ATOM 720 N N . VAL A 1 85 ? -8.794 -10.726 -8.783 1.00 97.62 85 VAL A N 1
ATOM 721 C CA . VAL A 1 85 ? -8.133 -9.940 -7.733 1.00 97.62 85 VAL A CA 1
ATOM 722 C C . VAL A 1 85 ? -9.213 -9.205 -6.948 1.00 97.62 85 VAL A C 1
ATOM 724 O O . VAL A 1 85 ? -10.002 -8.452 -7.517 1.00 97.62 85 VAL A O 1
ATOM 727 N N . ASN A 1 86 ? -9.295 -9.454 -5.645 1.00 97.62 86 ASN A N 1
ATOM 728 C CA . ASN A 1 86 ? -10.341 -8.929 -4.760 1.00 97.62 86 ASN A CA 1
ATOM 729 C C . ASN A 1 86 ? -9.787 -8.137 -3.566 1.00 97.62 86 ASN A C 1
ATOM 731 O O . ASN A 1 86 ? -10.577 -7.594 -2.797 1.00 97.62 86 ASN A O 1
ATOM 735 N N . LEU A 1 87 ? -8.462 -8.008 -3.460 1.00 98.19 87 LEU A N 1
ATOM 736 C CA . LEU A 1 87 ? -7.790 -7.233 -2.423 1.00 98.19 87 LEU A CA 1
ATOM 737 C C . LEU A 1 87 ? -6.651 -6.385 -3.010 1.00 98.19 87 LEU A C 1
ATOM 739 O O . LEU A 1 87 ? -5.751 -6.903 -3.672 1.00 98.19 87 LEU A O 1
ATOM 743 N N . MET A 1 88 ? -6.659 -5.082 -2.730 1.00 98.06 88 MET A N 1
ATOM 744 C CA . MET A 1 88 ? -5.541 -4.178 -3.026 1.00 98.06 88 MET A CA 1
ATOM 745 C C . MET A 1 88 ? -4.670 -3.963 -1.786 1.00 98.06 88 MET A C 1
ATOM 747 O O . MET A 1 88 ? -5.156 -3.486 -0.760 1.00 98.06 88 MET A O 1
ATOM 751 N N . LEU A 1 89 ? -3.377 -4.270 -1.881 1.00 97.81 89 LEU A N 1
ATOM 752 C CA . LEU A 1 89 ? -2.397 -4.009 -0.826 1.00 97.81 89 LEU A CA 1
ATOM 753 C C . LEU A 1 89 ? -1.570 -2.782 -1.197 1.00 97.81 89 LEU A C 1
ATOM 755 O O . LEU A 1 89 ? -0.758 -2.832 -2.117 1.00 97.81 89 LEU A O 1
ATOM 759 N N . TRP A 1 90 ? -1.795 -1.675 -0.503 1.00 97.94 90 TRP A N 1
ATOM 760 C CA . TRP A 1 90 ? -1.169 -0.396 -0.819 1.00 97.94 90 TRP A CA 1
ATOM 761 C C . TRP A 1 90 ? 0.187 -0.249 -0.141 1.00 97.94 90 TRP A C 1
ATOM 763 O O . TRP A 1 90 ? 0.274 -0.335 1.085 1.00 97.94 90 TRP A O 1
ATOM 773 N N . ASP A 1 91 ? 1.216 0.061 -0.926 1.00 95.25 91 ASP A N 1
ATOM 774 C CA . ASP A 1 91 ? 2.488 0.545 -0.394 1.00 95.25 91 ASP A CA 1
ATOM 775 C C . ASP A 1 91 ? 2.252 1.961 0.164 1.00 95.25 91 ASP A C 1
ATOM 777 O O . ASP A 1 91 ? 2.035 2.907 -0.598 1.00 95.25 91 ASP A O 1
ATOM 781 N N . TRP A 1 92 ? 2.224 2.103 1.493 1.00 96.69 92 TRP A N 1
ATOM 782 C CA . TRP A 1 92 ? 1.881 3.355 2.169 1.00 96.69 92 TRP A CA 1
ATOM 783 C C . TRP A 1 92 ? 3.061 3.906 2.969 1.00 96.69 92 TRP A C 1
ATOM 785 O O . TRP A 1 92 ? 3.545 3.272 3.913 1.00 96.69 92 TRP A O 1
ATOM 795 N N . TYR A 1 93 ? 3.481 5.122 2.609 1.00 94.12 93 TYR A N 1
ATOM 796 C CA . TYR A 1 93 ? 4.737 5.720 3.056 1.00 94.12 93 TYR A CA 1
ATOM 797 C C . TYR A 1 93 ? 4.505 6.870 4.035 1.00 94.12 93 TYR A C 1
ATOM 799 O O . TYR A 1 93 ? 4.293 8.011 3.612 1.00 94.12 93 TYR A O 1
ATOM 807 N N . PRO A 1 94 ? 4.569 6.621 5.350 1.00 91.62 94 PRO A N 1
ATOM 808 C CA . PRO A 1 94 ? 4.556 7.694 6.325 1.00 91.62 94 PRO A CA 1
ATOM 809 C C . PRO A 1 94 ? 5.902 8.415 6.370 1.00 91.62 94 PRO A C 1
ATOM 811 O O . PRO A 1 94 ? 6.948 7.873 6.012 1.00 91.62 94 PRO A O 1
ATOM 814 N N . ARG A 1 95 ? 5.878 9.635 6.898 1.00 91.38 95 ARG A N 1
ATOM 815 C CA . ARG A 1 95 ? 7.064 10.400 7.276 1.00 91.38 95 ARG A CA 1
ATOM 816 C C . ARG A 1 95 ? 6.879 11.005 8.659 1.00 91.38 95 ARG A C 1
ATOM 818 O O . ARG A 1 95 ? 5.774 11.067 9.193 1.00 91.38 95 ARG A O 1
ATOM 825 N N . VAL A 1 96 ? 7.990 11.459 9.225 1.00 94.81 96 VAL A N 1
ATOM 826 C CA . VAL A 1 96 ? 8.016 12.345 10.384 1.00 94.81 96 VAL A CA 1
ATOM 827 C C . VAL A 1 96 ? 8.520 13.717 9.945 1.00 94.81 96 VAL A C 1
ATOM 829 O O . VAL A 1 96 ? 9.541 13.807 9.255 1.00 94.81 96 VAL A O 1
ATOM 832 N N . ASN A 1 97 ? 7.787 14.770 10.298 1.00 93.50 97 ASN A N 1
ATOM 833 C CA . ASN A 1 97 ? 8.201 16.146 10.037 1.00 93.50 97 ASN A CA 1
ATOM 834 C C . ASN A 1 97 ? 9.255 16.621 11.058 1.00 93.50 97 ASN A C 1
ATOM 836 O O . ASN A 1 97 ? 9.604 15.915 12.004 1.00 93.50 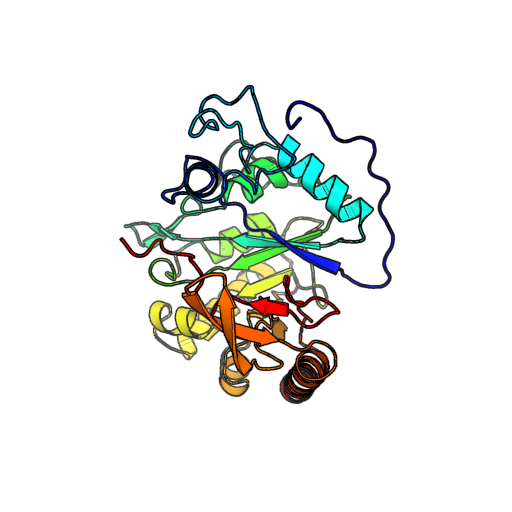97 ASN A O 1
ATOM 840 N N . GLU A 1 98 ? 9.763 17.840 10.884 1.00 92.38 98 GLU A N 1
ATOM 841 C CA . GLU A 1 98 ? 10.806 18.409 11.753 1.00 92.38 98 GLU A CA 1
ATOM 842 C C . GLU A 1 98 ? 10.372 18.547 13.222 1.00 92.38 98 GLU A C 1
ATOM 844 O O . GLU A 1 98 ? 11.211 18.572 14.120 1.00 92.38 98 GLU A O 1
ATOM 849 N N . GLN A 1 99 ? 9.065 18.609 13.486 1.00 94.19 99 GLN A N 1
ATOM 850 C CA . GLN A 1 99 ? 8.499 18.713 14.829 1.00 94.19 99 GLN A CA 1
ATOM 851 C C . GLN A 1 99 ? 8.355 17.344 15.511 1.00 94.19 99 GLN A C 1
ATOM 853 O O . GLN A 1 99 ? 8.067 17.281 16.711 1.00 94.19 99 GLN A O 1
ATOM 858 N N . GLY A 1 100 ? 8.566 16.239 14.792 1.00 94.75 100 GLY A N 1
ATOM 859 C CA . GLY A 1 100 ? 8.355 14.885 15.304 1.00 94.75 100 GLY A CA 1
ATOM 860 C C . GLY A 1 100 ? 6.913 14.381 15.161 1.00 94.75 100 GLY A C 1
ATOM 861 O O . GLY A 1 100 ? 6.567 13.357 15.755 1.00 94.75 100 GLY A O 1
ATOM 862 N N . ASP A 1 101 ? 6.064 15.088 14.415 1.00 96.38 101 ASP A N 1
ATOM 863 C CA . ASP A 1 101 ? 4.701 14.650 14.112 1.00 96.38 101 ASP A CA 1
ATOM 864 C C . ASP A 1 101 ? 4.673 13.806 12.836 1.00 96.38 101 ASP A C 1
ATOM 866 O O . ASP A 1 101 ? 5.516 13.947 11.945 1.00 96.38 101 ASP A O 1
ATOM 870 N N . PHE A 1 102 ? 3.700 12.902 12.764 1.00 95.06 102 PHE A N 1
ATOM 871 C CA . PHE A 1 102 ? 3.416 12.132 11.564 1.00 95.06 102 PHE A CA 1
ATOM 872 C C . PHE A 1 102 ? 2.996 13.053 10.405 1.00 95.06 102 PHE A C 1
ATOM 874 O O . PHE A 1 102 ? 2.218 13.990 10.583 1.00 95.06 102 PHE A O 1
ATOM 881 N N . ASP A 1 103 ? 3.497 12.746 9.210 1.00 93.25 103 ASP A N 1
ATOM 882 C CA . ASP A 1 103 ? 3.233 13.460 7.967 1.00 93.25 103 ASP A CA 1
ATOM 883 C C . ASP A 1 103 ? 2.871 12.462 6.843 1.00 93.25 103 ASP A C 1
ATOM 885 O O . ASP A 1 103 ? 3.711 11.637 6.462 1.00 93.25 103 ASP A O 1
ATOM 889 N N . PRO A 1 104 ? 1.643 12.514 6.286 1.00 91.31 104 PRO A N 1
ATOM 890 C CA . PRO A 1 104 ? 1.221 11.647 5.186 1.00 91.31 104 PRO A CA 1
ATOM 891 C C . PRO A 1 104 ? 1.759 12.094 3.818 1.00 91.31 104 PRO A C 1
ATOM 893 O O . PRO A 1 104 ? 1.560 11.384 2.831 1.00 91.31 104 PRO A O 1
ATOM 896 N N . SER A 1 105 ? 2.391 13.268 3.713 1.00 86.38 105 SER A N 1
ATOM 897 C CA . SER A 1 105 ? 2.675 13.935 2.435 1.00 86.38 105 SER A CA 1
ATOM 898 C C . SER A 1 105 ? 3.930 13.463 1.697 1.00 86.38 105 SER A C 1
ATOM 900 O O . SER A 1 105 ? 4.279 14.021 0.662 1.00 86.38 105 SER A O 1
ATOM 902 N N . PHE A 1 106 ? 4.598 12.421 2.195 1.00 82.75 106 PHE A N 1
ATOM 903 C CA . PHE A 1 106 ? 5.920 12.029 1.717 1.00 82.75 106 PHE A CA 1
ATOM 904 C C . PHE A 1 106 ? 5.950 11.456 0.297 1.00 82.75 106 PHE A C 1
ATOM 906 O O . PHE A 1 106 ? 6.489 12.089 -0.608 1.00 82.75 106 PHE A O 1
ATOM 913 N N . PHE A 1 107 ? 5.440 10.241 0.099 1.00 88.56 107 PHE A N 1
ATOM 914 C CA . PHE A 1 107 ? 5.669 9.492 -1.135 1.00 88.56 107 PHE A CA 1
ATOM 915 C C . PHE A 1 107 ? 4.515 8.534 -1.425 1.00 88.56 107 PHE A C 1
ATOM 917 O O . PHE A 1 107 ? 3.928 7.991 -0.500 1.00 88.56 107 PHE A O 1
ATOM 924 N N . ALA A 1 108 ? 4.158 8.356 -2.696 1.00 91.25 108 ALA A N 1
ATOM 925 C CA . ALA A 1 108 ? 3.160 7.403 -3.213 1.00 91.25 108 ALA A CA 1
ATOM 926 C C . ALA A 1 108 ? 1.744 7.374 -2.575 1.00 91.25 108 ALA A C 1
ATOM 928 O O . ALA A 1 108 ? 0.916 6.564 -2.977 1.00 91.25 108 ALA A O 1
ATOM 929 N N . ASN A 1 109 ? 1.407 8.250 -1.624 1.00 95.50 109 ASN A N 1
ATOM 930 C CA . ASN A 1 109 ? 0.131 8.181 -0.899 1.00 95.50 109 ASN A CA 1
ATOM 931 C C . ASN A 1 109 ? -1.056 8.854 -1.614 1.00 95.50 109 ASN A C 1
ATOM 933 O O . ASN A 1 109 ? -2.205 8.621 -1.239 1.00 95.50 109 ASN A O 1
ATOM 937 N N . ARG A 1 110 ? -0.824 9.696 -2.633 1.00 96.31 110 ARG A N 1
ATOM 938 C CA . ARG A 1 110 ? -1.881 10.495 -3.292 1.00 96.31 110 ARG A CA 1
ATOM 939 C C . ARG A 1 110 ? -2.875 9.611 -4.035 1.00 96.31 110 ARG A C 1
ATOM 941 O O . ARG A 1 110 ? -4.072 9.873 -3.989 1.00 96.31 110 ARG A O 1
ATOM 948 N N . ALA A 1 111 ? -2.411 8.535 -4.659 1.00 96.31 111 ALA A N 1
ATOM 949 C CA . ALA A 1 111 ? -3.281 7.566 -5.313 1.00 96.31 111 ALA A CA 1
ATOM 950 C C . ALA A 1 111 ? -4.234 6.852 -4.348 1.00 96.31 111 ALA A C 1
ATOM 952 O O . ALA A 1 111 ? -5.415 6.723 -4.666 1.00 96.31 111 ALA A O 1
ATOM 953 N N . LEU A 1 112 ? -3.760 6.450 -3.163 1.00 97.88 112 LEU A N 1
ATOM 954 C CA . LEU A 1 112 ? -4.622 5.880 -2.127 1.00 97.88 112 LEU A CA 1
ATOM 955 C C . LEU A 1 112 ? -5.610 6.935 -1.621 1.00 97.88 112 LEU A C 1
ATOM 957 O O . LEU A 1 112 ? -6.816 6.726 -1.617 1.00 97.88 112 LEU A O 1
ATOM 961 N N . GLU A 1 113 ? -5.111 8.094 -1.213 1.00 97.31 113 GLU A N 1
ATOM 962 C CA . GLU A 1 113 ? -5.906 9.089 -0.496 1.00 97.31 113 GLU A CA 1
ATOM 963 C C . GLU A 1 113 ? -6.885 9.843 -1.402 1.00 97.31 113 GLU A C 1
ATOM 965 O O . GLU A 1 113 ? -8.067 9.969 -1.090 1.00 97.31 113 GLU A O 1
ATOM 970 N N . MET A 1 114 ? -6.419 10.331 -2.547 1.00 97.00 114 MET A N 1
ATOM 971 C CA . MET A 1 114 ? -7.228 11.137 -3.462 1.00 97.00 114 MET A CA 1
ATOM 972 C C . MET A 1 114 ? -7.917 10.268 -4.514 1.00 97.00 114 MET A C 1
ATOM 974 O O . MET A 1 114 ? -9.112 10.419 -4.757 1.00 97.00 114 MET A O 1
ATOM 978 N N . GLY A 1 115 ? -7.183 9.326 -5.110 1.00 96.75 115 GLY A N 1
ATOM 979 C CA . GLY A 1 115 ? -7.712 8.458 -6.162 1.00 96.75 115 GLY A CA 1
ATOM 980 C C . GLY A 1 115 ? -8.683 7.403 -5.626 1.00 96.75 115 GLY A C 1
ATOM 981 O O . GLY A 1 115 ? -9.829 7.322 -6.073 1.00 96.75 115 GLY A O 1
ATOM 982 N N . PHE A 1 116 ? -8.240 6.600 -4.656 1.00 98.12 116 PHE A N 1
ATOM 983 C CA . PHE A 1 116 ? -8.998 5.461 -4.138 1.00 98.12 116 PHE A CA 1
ATOM 984 C C . PHE A 1 116 ? -10.031 5.869 -3.079 1.00 98.12 116 PHE A C 1
ATOM 986 O O . PHE A 1 116 ? -11.226 5.617 -3.248 1.00 98.12 116 PHE A O 1
ATOM 993 N N . LEU A 1 117 ? -9.599 6.560 -2.019 1.00 98.12 117 LEU A N 1
ATOM 994 C CA . LEU A 1 117 ? -10.489 7.015 -0.946 1.00 98.12 117 LEU A CA 1
ATOM 995 C C . LEU A 1 117 ? -11.390 8.180 -1.382 1.00 98.12 117 LEU A C 1
ATOM 997 O O . LEU A 1 117 ? -12.482 8.336 -0.840 1.00 98.12 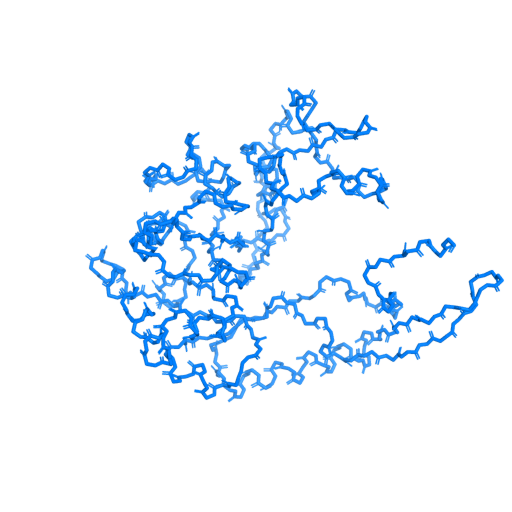117 LEU A O 1
ATOM 1001 N N . GLY A 1 118 ? -10.990 8.950 -2.400 1.00 97.38 118 GLY A N 1
ATOM 1002 C CA . GLY A 1 118 ? -11.792 10.048 -2.946 1.00 97.38 118 GLY A CA 1
ATOM 1003 C C . GLY A 1 118 ? -11.650 11.367 -2.187 1.00 97.38 118 GLY A C 1
ATOM 1004 O O . GLY A 1 118 ? -12.564 12.191 -2.224 1.00 97.38 118 GLY A O 1
ATOM 1005 N N . LYS A 1 119 ? -10.538 11.575 -1.475 1.00 97.50 119 LYS A N 1
ATOM 1006 C CA . LYS A 1 119 ? -10.270 12.835 -0.775 1.00 97.50 119 LYS A CA 1
ATOM 1007 C C . LYS A 1 119 ? -9.930 13.955 -1.755 1.00 97.50 119 LYS A C 1
ATOM 1009 O O . LYS A 1 119 ? -9.334 13.723 -2.805 1.00 97.50 119 LYS A O 1
ATOM 1014 N N . ALA A 1 120 ? -10.256 15.191 -1.379 1.00 95.50 120 ALA A N 1
ATOM 1015 C CA . ALA A 1 120 ? -9.906 16.358 -2.183 1.00 95.50 120 ALA A CA 1
ATOM 1016 C C . ALA A 1 120 ? -8.395 16.632 -2.154 1.00 95.50 120 ALA A C 1
ATOM 1018 O O . ALA A 1 120 ? -7.826 17.073 -3.153 1.00 95.50 120 ALA A O 1
ATOM 1019 N N . ARG A 1 121 ? -7.743 16.380 -1.014 1.00 95.12 121 ARG A N 1
ATOM 1020 C CA . ARG A 1 121 ? -6.299 16.524 -0.823 1.00 95.12 121 ARG A CA 1
ATOM 1021 C C . ARG A 1 121 ? -5.756 15.382 0.028 1.00 95.12 121 ARG A C 1
ATOM 1023 O O . ARG A 1 121 ? -6.453 14.792 0.850 1.00 95.12 121 ARG A O 1
ATOM 1030 N N . LEU A 1 122 ? -4.475 15.093 -0.168 1.00 93.44 122 LEU A N 1
ATOM 1031 C CA . LEU A 1 122 ? -3.725 14.172 0.678 1.00 93.44 122 LEU A CA 1
ATOM 1032 C C . LEU A 1 122 ? -3.736 14.652 2.134 1.00 93.44 122 LEU A C 1
ATOM 1034 O O . LEU A 1 122 ? -3.409 15.808 2.395 1.00 93.44 122 LEU A O 1
ATOM 1038 N N . GLY A 1 123 ? -4.076 13.763 3.068 1.00 94.12 123 GLY A N 1
ATOM 1039 C CA . GLY A 1 123 ? -4.110 14.087 4.493 1.00 94.12 123 GLY A CA 1
ATOM 1040 C C . GLY A 1 123 ? -5.409 14.740 4.968 1.00 94.12 123 GLY A C 1
ATOM 1041 O O . GLY A 1 123 ? -5.532 15.003 6.163 1.00 94.12 123 GLY A O 1
ATOM 1042 N N . ASP A 1 124 ? -6.386 14.959 4.081 1.00 96.56 124 ASP A N 1
ATOM 1043 C CA . ASP A 1 124 ? -7.712 15.434 4.480 1.00 96.56 124 ASP A CA 1
ATOM 1044 C C . ASP A 1 124 ? -8.390 14.462 5.480 1.00 96.56 124 ASP A C 1
ATOM 1046 O O . ASP A 1 124 ? -8.013 13.278 5.571 1.00 96.56 124 ASP A O 1
ATOM 1050 N N . PRO A 1 125 ? -9.403 14.943 6.235 1.00 97.38 125 PRO A N 1
ATOM 1051 C CA . PRO A 1 125 ? -10.173 14.127 7.172 1.00 97.38 125 PRO A CA 1
ATOM 1052 C C . PRO A 1 125 ? -10.713 12.822 6.558 1.00 97.38 125 PRO A C 1
ATOM 1054 O O . PRO A 1 125 ? -10.911 12.743 5.341 1.00 97.38 125 PRO A O 1
ATOM 1057 N N . PRO A 1 126 ? -10.983 11.799 7.388 1.00 96.75 126 PRO A N 1
ATOM 1058 C CA . PRO A 1 126 ? -11.485 10.522 6.903 1.00 96.75 126 PRO A CA 1
ATOM 1059 C C . PRO A 1 126 ? -12.834 10.669 6.201 1.00 96.75 126 PRO A C 1
ATOM 1061 O O . PRO A 1 126 ? -13.714 11.414 6.637 1.00 96.75 126 PRO A O 1
ATOM 1064 N N . VAL A 1 127 ? -13.003 9.914 5.117 1.00 97.44 127 VAL A N 1
ATOM 1065 C CA . VAL A 1 127 ? -14.295 9.748 4.444 1.00 97.44 127 VAL A CA 1
ATOM 1066 C C . VAL A 1 127 ? -15.093 8.647 5.138 1.00 97.44 127 VAL A C 1
ATOM 1068 O O . VAL A 1 127 ? -14.515 7.675 5.607 1.00 97.44 127 VAL A O 1
ATOM 1071 N N . ALA A 1 128 ? -16.420 8.761 5.209 1.00 95.62 128 ALA A N 1
ATOM 1072 C CA . ALA A 1 128 ? -17.245 7.731 5.856 1.00 95.62 128 ALA A CA 1
ATOM 1073 C C . ALA A 1 128 ? -17.244 6.398 5.082 1.00 95.62 128 ALA A C 1
ATOM 1075 O O . ALA A 1 128 ? -17.216 5.325 5.679 1.00 95.62 128 ALA A O 1
ATOM 1076 N N . ALA A 1 129 ? -17.260 6.479 3.752 1.00 96.38 129 ALA A N 1
ATOM 1077 C CA . ALA A 1 129 ? -17.090 5.352 2.848 1.00 96.38 129 ALA A CA 1
ATOM 1078 C C . ALA A 1 129 ? -16.351 5.833 1.597 1.00 96.38 129 ALA A C 1
ATOM 1080 O O . ALA A 1 129 ? -16.662 6.899 1.058 1.00 96.38 129 ALA A O 1
ATOM 1081 N N . ASN A 1 130 ? -15.370 5.057 1.145 1.00 97.50 130 ASN A N 1
ATOM 1082 C CA . ASN A 1 130 ? -14.654 5.340 -0.094 1.00 97.50 130 ASN A CA 1
ATOM 1083 C C . ASN A 1 130 ? -15.452 4.928 -1.341 1.00 97.50 130 ASN A C 1
ATOM 1085 O O . ASN A 1 130 ? -16.463 4.228 -1.279 1.00 97.50 130 ASN A O 1
ATOM 1089 N N . ARG A 1 131 ? -14.939 5.336 -2.506 1.00 96.44 131 ARG A N 1
ATOM 1090 C CA . ARG A 1 131 ? -15.554 5.149 -3.831 1.00 96.44 131 ARG A CA 1
ATOM 1091 C C . ARG A 1 131 ? -15.700 3.678 -4.257 1.00 96.44 131 ARG A C 1
ATOM 1093 O O . ARG A 1 131 ? -16.415 3.396 -5.219 1.00 96.44 131 ARG A O 1
ATOM 1100 N N . PHE A 1 132 ? -15.021 2.759 -3.570 1.00 97.94 132 PHE A N 1
ATOM 1101 C CA . PHE A 1 132 ? -14.920 1.342 -3.921 1.00 97.94 132 PHE A CA 1
ATOM 1102 C C . PHE A 1 132 ? -15.456 0.401 -2.836 1.00 97.94 132 PHE A C 1
ATOM 1104 O O . PHE A 1 132 ? -15.196 -0.799 -2.906 1.00 97.94 132 PHE A O 1
ATOM 1111 N N . VAL A 1 133 ? -16.225 0.929 -1.876 1.00 97.94 133 VAL A N 1
ATOM 1112 C CA . VAL A 1 133 ? -16.705 0.196 -0.693 1.00 97.94 133 VAL A CA 1
ATOM 1113 C C . VAL A 1 133 ? -17.389 -1.141 -1.013 1.00 97.94 133 VAL A C 1
ATOM 1115 O O . VAL A 1 133 ? -17.144 -2.119 -0.321 1.00 97.94 133 VAL A O 1
ATOM 1118 N N . ASP A 1 134 ? -18.150 -1.223 -2.107 1.00 96.69 134 ASP A N 1
ATOM 1119 C CA . ASP A 1 134 ? -18.848 -2.452 -2.527 1.00 96.69 134 ASP A CA 1
ATOM 1120 C C . ASP A 1 134 ? -18.153 -3.177 -3.697 1.00 96.69 134 ASP A C 1
ATOM 1122 O O . ASP A 1 134 ? -18.746 -4.030 -4.357 1.00 96.69 134 ASP A O 1
ATOM 1126 N N . LYS A 1 135 ? -16.912 -2.796 -4.030 1.00 97.06 135 LYS A N 1
ATOM 1127 C CA . LYS A 1 135 ? -16.222 -3.242 -5.255 1.00 97.06 135 LYS A CA 1
ATOM 1128 C C . LYS A 1 135 ? -14.971 -4.069 -4.988 1.00 97.06 135 LYS A C 1
ATOM 1130 O O . LYS A 1 135 ? -14.763 -5.071 -5.676 1.00 97.06 135 LYS A O 1
ATOM 1135 N N . ILE A 1 136 ? -14.123 -3.633 -4.058 1.00 98.38 136 ILE A N 1
ATOM 1136 C CA . ILE A 1 136 ? -12.848 -4.288 -3.743 1.00 98.38 136 ILE A CA 1
ATOM 1137 C C . ILE A 1 136 ? -12.422 -3.949 -2.315 1.00 98.38 136 ILE A C 1
ATOM 1139 O O . ILE A 1 136 ? -12.609 -2.812 -1.878 1.00 98.38 136 ILE A O 1
ATOM 1143 N N . ASP A 1 137 ? -11.829 -4.910 -1.612 1.00 98.69 137 ASP A N 1
ATOM 1144 C CA . ASP A 1 137 ? -11.237 -4.662 -0.299 1.00 98.69 137 ASP A CA 1
ATOM 1145 C C . ASP A 1 137 ? -9.835 -4.062 -0.439 1.00 98.69 137 ASP A C 1
ATOM 1147 O O . ASP A 1 137 ? -9.168 -4.200 -1.473 1.00 98.69 137 ASP A O 1
ATOM 1151 N N . PHE A 1 138 ? -9.352 -3.413 0.619 1.00 98.81 138 PHE A N 1
ATOM 1152 C CA . PHE A 1 138 ? -7.988 -2.890 0.649 1.00 98.81 138 PHE A CA 1
ATOM 1153 C C . PHE A 1 138 ? -7.332 -2.996 2.027 1.00 98.81 138 PHE A C 1
ATOM 1155 O O . PHE A 1 138 ? -8.002 -2.975 3.057 1.00 98.81 138 PHE A O 1
ATOM 1162 N N . ALA A 1 139 ? -6.005 -3.070 2.046 1.00 98.69 139 ALA A N 1
ATOM 1163 C CA . ALA A 1 139 ? -5.190 -2.883 3.243 1.00 98.69 139 ALA A CA 1
ATOM 1164 C C . ALA A 1 139 ? -3.938 -2.071 2.908 1.00 98.69 139 ALA A C 1
ATOM 1166 O O . ALA A 1 139 ? -3.558 -1.956 1.741 1.00 98.69 139 ALA A O 1
ATOM 1167 N N . VAL A 1 140 ? -3.293 -1.516 3.933 1.00 98.38 140 VAL A N 1
ATOM 1168 C CA . VAL A 1 140 ? -2.028 -0.793 3.777 1.00 98.38 140 VAL A CA 1
ATOM 1169 C C . VAL A 1 140 ? -0.856 -1.595 4.330 1.00 98.38 140 VAL A C 1
ATOM 1171 O O . VAL A 1 140 ? -0.954 -2.273 5.360 1.00 98.38 140 VAL A O 1
ATOM 1174 N N . MET A 1 141 ? 0.279 -1.469 3.655 1.00 97.44 141 MET A N 1
ATOM 1175 C CA . MET A 1 141 ? 1.579 -1.801 4.200 1.00 97.44 141 MET A CA 1
ATOM 1176 C C . MET A 1 141 ? 2.269 -0.527 4.667 1.00 97.44 141 MET A C 1
ATOM 1178 O O . MET A 1 141 ? 2.487 0.390 3.882 1.00 97.44 141 MET A O 1
ATOM 1182 N N . TRP A 1 142 ? 2.663 -0.495 5.935 1.00 96.56 142 TRP A N 1
ATOM 1183 C CA . TRP A 1 142 ? 3.564 0.512 6.468 1.00 96.56 142 TRP A CA 1
ATOM 1184 C C . TRP A 1 142 ? 4.976 0.260 5.928 1.00 96.56 142 TRP A C 1
ATOM 1186 O O . TRP A 1 142 ? 5.713 -0.597 6.424 1.00 96.56 142 TRP A O 1
ATOM 1196 N N . THR A 1 143 ? 5.361 1.031 4.911 1.00 94.81 143 THR A N 1
ATOM 1197 C CA . THR A 1 143 ? 6.677 0.969 4.258 1.00 94.81 143 THR A CA 1
ATOM 1198 C C . THR A 1 143 ? 7.733 1.704 5.092 1.00 94.81 143 THR A C 1
ATOM 1200 O O . THR A 1 143 ? 8.226 2.774 4.727 1.00 94.81 143 THR A O 1
ATOM 1203 N N . ASN A 1 144 ? 8.069 1.156 6.257 1.00 92.94 144 ASN A N 1
ATOM 1204 C CA . ASN A 1 144 ? 8.963 1.761 7.245 1.00 92.94 144 ASN A CA 1
ATOM 1205 C C . ASN A 1 144 ? 10.457 1.617 6.885 1.00 92.94 144 ASN A C 1
ATOM 1207 O O . ASN A 1 144 ? 11.240 1.048 7.638 1.00 92.94 144 ASN A O 1
ATOM 1211 N N . HIS A 1 145 ? 10.872 2.119 5.726 1.00 87.69 145 HIS A N 1
ATOM 1212 C CA . HIS A 1 145 ? 12.273 2.070 5.301 1.00 87.69 145 HIS A 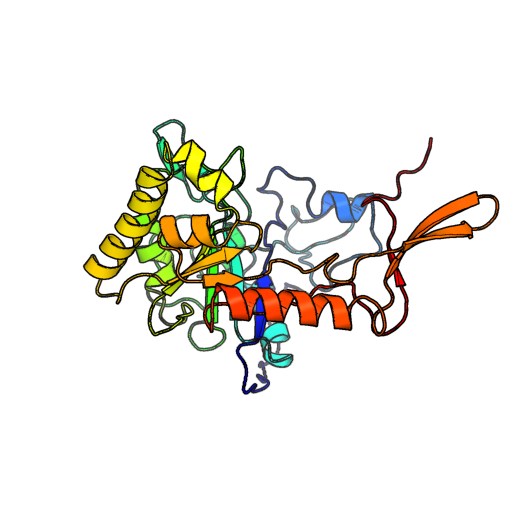CA 1
ATOM 1213 C C . HIS A 1 145 ? 13.076 3.259 5.811 1.00 87.69 145 HIS A C 1
ATOM 1215 O O . HIS A 1 145 ? 12.603 4.393 5.765 1.00 87.69 145 HIS A O 1
ATOM 1221 N N . SER A 1 146 ? 14.335 3.029 6.185 1.00 84.56 146 SER A N 1
ATOM 1222 C CA . SER A 1 146 ? 15.316 4.109 6.313 1.00 84.56 146 SER A CA 1
ATOM 1223 C C . SER A 1 146 ? 15.477 4.859 4.974 1.00 84.56 146 SER A C 1
ATOM 1225 O O . SER A 1 146 ? 15.484 4.215 3.920 1.00 84.56 146 SER A O 1
ATOM 1227 N N . PRO A 1 147 ? 15.590 6.204 4.974 1.00 87.81 147 PRO A N 1
ATOM 1228 C CA . PRO A 1 147 ? 15.684 7.099 6.137 1.00 87.81 147 PRO A CA 1
ATOM 1229 C C . PRO A 1 147 ? 14.330 7.603 6.685 1.00 87.81 147 PRO A C 1
ATOM 1231 O O . PRO A 1 147 ? 14.307 8.476 7.549 1.00 87.81 147 PRO A O 1
ATOM 1234 N N . HIS A 1 148 ? 13.197 7.085 6.203 1.00 87.69 148 HIS A N 1
ATOM 1235 C CA . HIS A 1 148 ? 11.836 7.528 6.545 1.00 87.69 148 HIS A CA 1
ATOM 1236 C C . HIS A 1 148 ? 11.083 6.538 7.459 1.00 87.69 148 HIS A C 1
ATOM 1238 O O . HIS A 1 148 ? 9.864 6.413 7.402 1.00 87.69 148 HIS A O 1
ATOM 1244 N N . ASN A 1 149 ? 11.805 5.848 8.339 1.00 90.88 149 ASN A N 1
ATOM 1245 C CA . ASN A 1 149 ? 11.296 4.832 9.271 1.00 90.88 149 ASN A CA 1
ATOM 1246 C C . ASN A 1 149 ? 10.875 5.399 10.644 1.00 90.88 149 ASN A C 1
ATOM 1248 O O . ASN A 1 149 ? 10.605 4.642 11.576 1.00 90.88 149 ASN A O 1
ATOM 1252 N N . GLY A 1 150 ? 10.838 6.725 10.793 1.00 90.75 150 GLY A N 1
ATOM 1253 C CA . GLY A 1 150 ? 10.459 7.378 12.043 1.00 90.75 150 GLY A CA 1
ATOM 1254 C C . GLY A 1 150 ? 9.004 7.110 12.450 1.00 90.75 150 GLY A C 1
ATOM 1255 O O . GLY A 1 150 ? 8.115 6.965 11.611 1.00 90.75 150 GLY A O 1
ATOM 1256 N N . ILE A 1 151 ? 8.755 7.098 13.760 1.00 95.25 151 ILE A N 1
ATOM 1257 C CA . ILE A 1 151 ? 7.440 6.832 14.358 1.00 95.25 151 ILE A CA 1
ATOM 1258 C C . ILE A 1 151 ? 6.864 8.162 14.855 1.00 95.25 151 ILE A C 1
ATOM 1260 O O . ILE A 1 151 ? 7.046 8.550 16.008 1.00 95.25 151 ILE A O 1
ATOM 1264 N N . GLY A 1 152 ? 6.241 8.909 13.943 1.00 94.62 152 GLY A N 1
ATOM 1265 C CA . GLY A 1 152 ? 5.724 10.250 14.225 1.00 94.62 152 GLY A CA 1
ATOM 1266 C C . GLY A 1 152 ? 4.514 10.237 15.159 1.00 94.62 152 GLY A C 1
ATOM 1267 O O . GLY A 1 152 ? 3.688 9.320 15.122 1.00 94.62 152 GLY A O 1
ATOM 1268 N N . ARG A 1 153 ? 4.372 11.281 15.983 1.00 97.12 153 ARG A N 1
ATOM 1269 C CA . ARG A 1 153 ? 3.170 11.462 16.815 1.00 97.12 153 ARG A CA 1
ATOM 1270 C C . ARG A 1 153 ? 1.931 11.569 15.924 1.00 97.12 153 ARG A C 1
ATOM 1272 O O . ARG A 1 153 ? 1.953 12.303 14.942 1.00 97.12 153 ARG A O 1
ATOM 1279 N N . GLY A 1 154 ? 0.862 10.848 16.259 1.00 97.12 154 GLY A N 1
ATOM 1280 C CA . GLY A 1 154 ? -0.368 10.809 15.459 1.00 97.12 154 GLY A CA 1
ATOM 1281 C C . GLY A 1 154 ? -0.420 9.701 14.401 1.00 97.12 154 GLY A C 1
ATOM 1282 O O . GLY A 1 154 ? -1.463 9.518 13.778 1.00 97.12 154 GLY A O 1
ATOM 1283 N N . LEU A 1 155 ? 0.667 8.942 14.192 1.00 97.25 155 LEU A N 1
ATOM 1284 C CA . LEU A 1 155 ? 0.710 7.867 13.192 1.00 97.25 155 LEU A CA 1
ATOM 1285 C C . LEU A 1 155 ? -0.386 6.814 13.422 1.00 97.25 155 LEU A C 1
ATOM 1287 O O . LEU A 1 155 ? -1.087 6.421 12.491 1.00 97.25 155 LEU A O 1
ATOM 1291 N N . GLY A 1 156 ? -0.529 6.349 14.666 1.00 98.00 156 GLY A N 1
ATOM 1292 C CA . GLY A 1 156 ? -1.496 5.305 14.995 1.00 98.00 156 GLY A CA 1
ATOM 1293 C C . GLY A 1 156 ? -2.939 5.790 14.888 1.00 98.00 156 GLY A C 1
ATOM 1294 O O . GLY A 1 156 ? -3.788 5.076 14.364 1.00 98.00 156 GLY A O 1
ATOM 1295 N N . GLU A 1 157 ? -3.208 7.019 15.330 1.00 98.12 157 GLU A N 1
ATOM 1296 C CA . GLU A 1 157 ? -4.501 7.684 15.169 1.00 98.12 157 GLU A CA 1
ATOM 1297 C C . GLU A 1 157 ? -4.870 7.801 13.690 1.00 98.12 157 GLU A C 1
ATOM 1299 O O . GLU A 1 157 ? -5.989 7.467 13.309 1.00 98.12 157 GLU A O 1
ATOM 1304 N N . TYR A 1 158 ? -3.915 8.196 12.845 1.00 98.19 158 TYR A N 1
ATOM 1305 C CA . TYR A 1 158 ? -4.138 8.318 11.411 1.00 98.19 158 TYR A CA 1
ATOM 1306 C C . TYR A 1 158 ? -4.467 6.968 10.762 1.00 98.19 158 TYR A C 1
ATOM 1308 O O . TYR A 1 158 ? -5.459 6.878 10.046 1.00 98.19 158 TYR A O 1
ATOM 1316 N N . LEU A 1 159 ? -3.707 5.903 11.048 1.00 98.56 159 LEU A N 1
ATOM 1317 C CA . LEU A 1 159 ? -4.003 4.554 10.539 1.00 98.56 159 LEU A CA 1
ATOM 1318 C C . LEU A 1 159 ? -5.424 4.096 10.914 1.00 98.56 159 LEU A C 1
ATOM 1320 O O . LEU A 1 159 ? -6.166 3.591 10.066 1.00 98.56 159 LEU A O 1
ATOM 1324 N N . VAL A 1 160 ? -5.810 4.293 12.178 1.00 98.69 160 VAL A N 1
ATOM 1325 C CA . VAL A 1 160 ? -7.120 3.873 12.692 1.00 98.69 160 VAL A CA 1
ATOM 1326 C C . VAL A 1 160 ? -8.252 4.675 12.053 1.00 98.69 160 VAL A C 1
ATOM 1328 O O . VAL A 1 160 ? -9.221 4.090 11.558 1.00 98.69 160 VAL A O 1
ATOM 1331 N N . ASP A 1 161 ? -8.132 6.001 12.043 1.00 98.00 161 ASP A N 1
ATOM 1332 C CA . ASP A 1 161 ? -9.206 6.893 11.609 1.00 98.00 161 ASP A CA 1
ATOM 1333 C C . ASP A 1 161 ? -9.356 6.908 10.084 1.00 98.00 161 ASP A C 1
ATOM 1335 O O . ASP A 1 161 ? -10.476 6.906 9.577 1.00 98.00 161 ASP A O 1
ATOM 1339 N N . GLN A 1 162 ? -8.245 6.885 9.344 1.00 97.56 162 GLN A N 1
ATOM 1340 C CA . GLN A 1 162 ? -8.258 7.002 7.885 1.00 97.56 162 GLN A CA 1
ATOM 1341 C C . GLN A 1 162 ? -8.540 5.676 7.188 1.00 97.56 162 GLN A C 1
ATOM 1343 O O . GLN A 1 162 ? -9.241 5.661 6.174 1.00 97.56 162 GLN A O 1
ATOM 1348 N N . PHE A 1 163 ? -8.001 4.573 7.717 1.00 98.44 163 PHE A N 1
ATOM 1349 C CA . PHE A 1 163 ? -7.985 3.297 7.005 1.00 98.44 163 PHE A CA 1
ATOM 1350 C C . PHE A 1 163 ? -8.765 2.210 7.731 1.00 98.44 163 PHE A C 1
ATOM 1352 O O . PHE A 1 163 ? -9.741 1.712 7.180 1.00 98.44 163 PHE A O 1
ATOM 1359 N N . PHE A 1 164 ? -8.401 1.862 8.969 1.00 98.69 164 PHE A N 1
ATOM 1360 C CA . PHE A 1 164 ? -8.969 0.682 9.645 1.00 98.69 164 PHE A CA 1
ATOM 1361 C C . PHE A 1 164 ? -10.481 0.787 9.898 1.00 98.69 164 PHE A C 1
ATOM 1363 O O . PHE A 1 164 ? -11.170 -0.231 10.024 1.00 98.69 164 PHE A O 1
ATOM 1370 N N . SER A 1 165 ? -10.987 2.021 9.952 1.00 97.00 165 SER A N 1
ATOM 1371 C CA . SER A 1 165 ? -12.408 2.333 10.105 1.00 97.00 165 SER A CA 1
ATOM 1372 C C . SER A 1 165 ? -13.203 2.286 8.792 1.00 97.00 165 SER A C 1
ATOM 1374 O O . SER A 1 165 ? -14.430 2.348 8.838 1.00 97.00 165 SER A O 1
ATOM 1376 N N . GLN A 1 166 ? -12.555 2.160 7.625 1.00 98.44 166 GLN A N 1
ATOM 1377 C CA . GLN A 1 166 ? -13.271 2.014 6.355 1.00 98.44 166 GLN A CA 1
ATOM 1378 C C . GLN A 1 166 ? -14.059 0.687 6.324 1.00 98.44 166 GLN A C 1
ATOM 1380 O O . GLN A 1 166 ? -13.568 -0.337 6.825 1.00 98.44 166 GLN A O 1
ATOM 1385 N N . PRO A 1 167 ? -15.264 0.657 5.719 1.00 98.00 167 PRO A N 1
ATOM 1386 C CA . PRO A 1 167 ? -16.091 -0.551 5.726 1.00 98.00 167 PRO A CA 1
ATOM 1387 C C . PRO A 1 167 ? -15.424 -1.739 5.010 1.00 98.00 167 PRO A C 1
ATOM 1389 O O . PRO A 1 167 ? -15.370 -2.829 5.577 1.00 98.00 167 PRO A O 1
ATOM 1392 N N . ASN A 1 168 ? -14.815 -1.501 3.845 1.00 98.38 168 ASN A N 1
ATOM 1393 C CA . ASN A 1 168 ? -14.067 -2.475 3.030 1.00 98.38 168 ASN A CA 1
ATOM 1394 C C . ASN A 1 168 ? -12.561 -2.537 3.359 1.00 98.38 168 ASN A C 1
ATOM 1396 O O . ASN A 1 168 ? -11.749 -2.944 2.524 1.00 98.38 168 ASN A O 1
ATOM 1400 N N . TYR A 1 169 ? -12.149 -2.094 4.553 1.00 98.81 169 TYR A N 1
ATOM 1401 C CA . TYR A 1 169 ? -10.787 -2.369 5.005 1.00 98.81 169 TYR A CA 1
ATOM 1402 C C . TYR A 1 169 ? -10.651 -3.863 5.308 1.00 98.81 169 TYR A C 1
ATOM 1404 O O . TYR A 1 169 ? -11.461 -4.426 6.051 1.00 98.81 169 TYR A O 1
ATOM 1412 N N . TYR A 1 170 ? -9.632 -4.504 4.748 1.00 98.75 170 TYR A N 1
ATOM 1413 C CA . TYR A 1 170 ? -9.452 -5.944 4.851 1.00 98.75 170 TYR A CA 1
ATOM 1414 C C . TYR A 1 170 ? -9.115 -6.367 6.282 1.00 98.75 170 TYR A C 1
ATOM 1416 O O . TYR A 1 170 ? -8.339 -5.714 6.994 1.00 98.75 170 TYR A O 1
ATOM 1424 N N . ARG A 1 171 ? -9.714 -7.480 6.710 1.00 98.38 171 ARG A N 1
ATOM 1425 C CA . ARG A 1 171 ? -9.612 -7.987 8.079 1.00 98.38 171 ARG A CA 1
ATOM 1426 C C . ARG A 1 171 ? -9.187 -9.451 8.084 1.00 98.38 171 ARG A C 1
ATOM 1428 O O . ARG A 1 171 ? -9.714 -10.248 7.317 1.00 98.38 171 ARG A O 1
ATOM 1435 N N . LEU A 1 172 ? -8.285 -9.796 8.997 1.00 96.06 172 LEU A N 1
ATOM 1436 C CA . LEU A 1 172 ? -7.950 -11.174 9.362 1.00 96.06 172 LEU A CA 1
ATOM 1437 C C . LEU A 1 172 ? -8.446 -11.412 10.786 1.00 96.06 172 LEU A C 1
ATOM 1439 O O . LEU A 1 172 ? -8.213 -10.588 11.670 1.00 96.06 172 LEU A O 1
ATOM 1443 N N . ASP A 1 173 ? -9.211 -12.484 10.989 1.00 93.75 173 ASP A N 1
ATOM 1444 C CA . ASP A 1 173 ? -9.885 -12.787 12.261 1.00 93.75 173 ASP A CA 1
ATOM 1445 C C . ASP A 1 173 ? -10.689 -11.603 12.826 1.00 93.75 173 ASP A C 1
ATOM 1447 O O . ASP A 1 173 ? -10.680 -11.301 14.021 1.00 93.75 173 ASP A O 1
ATOM 1451 N N . GLY A 1 174 ? -11.356 -10.866 11.933 1.00 97.12 174 GLY A N 1
ATOM 1452 C CA . GLY A 1 174 ? -12.131 -9.670 12.268 1.00 97.12 174 GLY A CA 1
ATOM 1453 C C . GLY A 1 174 ? -11.296 -8.431 12.618 1.00 97.12 174 GLY A C 1
ATOM 1454 O O . GLY A 1 174 ? -11.867 -7.353 12.784 1.00 97.12 174 GLY A O 1
ATOM 1455 N N . LYS A 1 175 ? -9.964 -8.529 12.690 1.00 98.69 175 LYS A N 1
ATOM 1456 C CA . LYS A 1 175 ? -9.065 -7.402 12.968 1.00 98.69 175 LYS A CA 1
ATOM 1457 C C . LYS A 1 175 ? -8.550 -6.773 11.669 1.00 98.69 175 LYS A C 1
ATOM 1459 O O . LYS A 1 175 ? -8.140 -7.512 10.777 1.00 98.69 175 LYS A O 1
ATOM 1464 N N . PRO A 1 176 ? -8.514 -5.433 11.554 1.00 98.75 176 PRO A N 1
ATOM 1465 C CA . PRO A 1 176 ? -7.837 -4.733 10.464 1.00 98.75 176 PRO A CA 1
ATOM 1466 C C . PRO A 1 176 ? -6.415 -5.257 10.260 1.00 98.75 176 PRO A C 1
ATOM 1468 O O . PRO A 1 176 ? -5.653 -5.346 11.225 1.00 98.75 176 PRO A O 1
ATOM 1471 N N . LEU A 1 177 ? -6.068 -5.597 9.019 1.00 98.69 177 LEU A N 1
ATOM 1472 C CA . LEU A 1 177 ? -4.718 -6.016 8.656 1.00 98.69 177 LEU A CA 1
ATOM 1473 C C . LEU A 1 177 ? -3.799 -4.799 8.495 1.00 98.69 177 LEU A C 1
ATOM 1475 O O . LEU A 1 177 ? -4.068 -3.927 7.673 1.00 98.69 177 LEU A O 1
ATOM 1479 N N . LEU A 1 178 ? -2.681 -4.768 9.212 1.00 98.50 178 LEU A N 1
ATOM 1480 C CA . LEU A 1 178 ? -1.545 -3.902 8.907 1.00 98.50 178 LEU A CA 1
ATOM 1481 C C . LEU A 1 178 ? -0.362 -4.770 8.497 1.00 98.50 178 LEU A C 1
ATOM 1483 O O . LEU A 1 178 ? 0.033 -5.661 9.249 1.00 98.50 178 LEU A O 1
ATOM 1487 N N . ILE A 1 179 ? 0.238 -4.484 7.344 1.00 97.69 179 ILE A N 1
ATOM 1488 C CA . ILE A 1 179 ? 1.484 -5.141 6.945 1.00 97.69 179 ILE A CA 1
ATOM 1489 C C . ILE A 1 179 ? 2.659 -4.221 7.287 1.00 97.69 179 ILE A C 1
ATOM 1491 O O . ILE A 1 179 ? 2.645 -3.044 6.950 1.00 97.69 179 ILE A O 1
ATOM 1495 N N . LEU A 1 180 ? 3.681 -4.732 7.961 1.00 96.00 180 LEU A N 1
ATOM 1496 C CA . LEU A 1 180 ? 4.917 -4.019 8.266 1.00 96.00 180 LEU A CA 1
ATOM 1497 C C . LEU A 1 180 ? 5.994 -4.434 7.267 1.00 96.00 180 LEU A C 1
ATOM 1499 O O . LEU A 1 180 ? 6.288 -5.624 7.146 1.00 96.00 180 LEU A O 1
ATOM 1503 N N . TRP A 1 181 ? 6.610 -3.471 6.583 1.00 94.19 181 TRP A N 1
ATOM 1504 C CA . TRP A 1 181 ? 7.655 -3.781 5.610 1.00 94.19 181 TRP A CA 1
ATOM 1505 C C . TRP A 1 181 ? 8.908 -4.395 6.256 1.00 94.19 181 TRP A C 1
ATOM 1507 O O . TRP A 1 181 ? 9.420 -5.408 5.789 1.00 94.19 181 TRP A O 1
ATOM 1517 N N . SER A 1 182 ? 9.436 -3.791 7.321 1.00 92.19 182 SER A N 1
ATOM 1518 C CA . SER A 1 182 ? 10.683 -4.248 7.936 1.00 92.19 182 SER A CA 1
ATOM 1519 C C . SER A 1 182 ? 10.609 -4.237 9.450 1.00 92.19 182 SER A C 1
ATOM 1521 O O . SER A 1 182 ? 10.499 -3.197 10.094 1.00 92.19 182 SER A O 1
ATOM 1523 N N . VAL A 1 183 ? 10.754 -5.421 10.038 1.00 91.50 183 VAL A N 1
ATOM 1524 C CA . VAL A 1 183 ? 10.837 -5.580 11.492 1.00 91.50 183 VAL A CA 1
ATOM 1525 C C . VAL A 1 183 ? 12.089 -4.895 12.050 1.00 91.50 183 VAL A C 1
ATOM 1527 O O . VAL A 1 183 ? 12.014 -4.195 13.056 1.00 91.50 183 VAL A O 1
ATOM 1530 N N . GLY A 1 184 ? 13.237 -5.045 11.382 1.00 90.19 184 GLY A N 1
ATOM 1531 C CA . GLY A 1 184 ? 14.501 -4.455 11.836 1.00 90.19 184 GLY A CA 1
ATOM 1532 C C . GLY A 1 184 ? 14.482 -2.925 11.834 1.00 90.19 184 GLY A C 1
ATOM 1533 O O . GLY A 1 184 ? 14.955 -2.297 12.780 1.00 90.19 184 GLY A O 1
ATOM 1534 N N . GLU A 1 185 ? 13.863 -2.326 10.815 1.00 92.75 185 GLU A N 1
ATOM 1535 C CA . GLU A 1 185 ? 13.763 -0.866 10.669 1.00 92.75 185 GLU A CA 1
ATOM 1536 C C . GLU A 1 185 ? 12.732 -0.233 11.612 1.00 92.75 185 GLU A C 1
ATOM 1538 O O . GLU A 1 185 ? 12.697 0.984 11.751 1.00 92.75 185 GLU A O 1
ATOM 1543 N N . LEU A 1 186 ? 11.905 -1.035 12.291 1.00 94.12 186 LEU A N 1
ATOM 1544 C CA . LEU A 1 186 ? 11.038 -0.554 13.367 1.00 94.12 186 LEU A CA 1
ATOM 1545 C C . LEU A 1 186 ? 11.809 -0.408 14.691 1.00 94.12 186 LEU A C 1
ATOM 1547 O O . LEU A 1 186 ? 11.571 0.530 15.450 1.00 94.12 186 LEU A O 1
ATOM 1551 N N . ILE A 1 187 ? 12.737 -1.329 14.976 1.00 94.56 187 ILE A N 1
ATOM 1552 C CA . ILE A 1 187 ? 13.392 -1.461 16.290 1.00 94.56 187 ILE A CA 1
ATOM 1553 C C . ILE A 1 187 ? 14.248 -0.243 16.633 1.00 94.56 187 ILE A C 1
ATOM 1555 O O . ILE A 1 187 ? 14.141 0.294 17.736 1.00 94.56 187 ILE A O 1
ATOM 1559 N N . GLY A 1 188 ? 15.097 0.194 15.700 1.00 93.31 188 GLY A N 1
ATOM 1560 C CA . GLY A 1 188 ? 16.009 1.321 15.914 1.00 93.31 188 GLY A CA 1
ATOM 1561 C C . GLY A 1 188 ? 15.267 2.620 16.255 1.00 93.31 188 GLY A C 1
ATOM 1562 O O . GLY A 1 188 ? 15.472 3.147 17.349 1.00 93.31 188 GLY A O 1
ATOM 1563 N N . PRO A 1 189 ? 14.371 3.110 15.377 1.00 92.69 189 PRO A N 1
ATOM 1564 C CA . PRO A 1 189 ? 13.577 4.315 15.625 1.00 92.69 189 PRO A CA 1
ATOM 1565 C C . PRO A 1 189 ? 12.676 4.238 16.860 1.00 92.69 189 PRO A C 1
ATOM 1567 O O . PRO A 1 189 ? 12.442 5.262 17.497 1.00 92.69 189 PRO A O 1
ATOM 1570 N N . ALA A 1 190 ? 12.185 3.048 17.226 1.00 96.31 190 ALA A N 1
ATOM 1571 C CA . ALA A 1 190 ? 11.417 2.872 18.456 1.00 96.31 190 ALA A CA 1
ATOM 1572 C C . ALA A 1 190 ? 12.285 2.986 19.724 1.00 96.31 190 ALA A C 1
ATOM 1574 O O . ALA A 1 190 ? 11.771 3.326 20.787 1.00 96.31 190 ALA A O 1
ATOM 1575 N N . GLY A 1 191 ? 13.591 2.718 19.629 1.00 96.81 191 GLY A N 1
ATOM 1576 C CA . GLY A 1 191 ? 14.516 2.711 20.765 1.00 96.81 191 GLY A CA 1
ATOM 1577 C C . GLY A 1 191 ? 14.771 1.328 21.374 1.00 96.81 191 GLY A C 1
ATOM 1578 O O . GLY A 1 191 ? 15.264 1.250 22.497 1.00 96.81 191 GLY A O 1
ATOM 1579 N N . GLY A 1 192 ? 14.463 0.244 20.652 1.00 97.19 192 GLY A N 1
ATOM 1580 C CA . GLY A 1 192 ? 14.689 -1.140 21.085 1.00 97.19 192 GLY A CA 1
ATOM 1581 C C . GLY A 1 192 ? 13.477 -2.054 20.888 1.00 97.19 192 GLY A C 1
ATOM 1582 O O . GLY A 1 192 ? 12.380 -1.598 20.571 1.00 97.19 192 GLY A O 1
ATOM 1583 N N . GLU A 1 193 ? 13.664 -3.368 21.080 1.00 96.88 193 GLU A N 1
ATOM 1584 C CA . GLU A 1 193 ? 12.597 -4.371 20.887 1.00 96.88 193 GLU A CA 1
ATOM 1585 C C . GLU A 1 193 ? 11.377 -4.096 21.784 1.00 96.88 193 GLU A C 1
ATOM 1587 O O . GLU A 1 193 ? 10.239 -4.158 21.323 1.00 96.88 193 GLU A O 1
ATOM 1592 N N . ALA A 1 194 ? 11.600 -3.741 23.055 1.00 97.88 194 ALA A N 1
ATOM 1593 C CA . ALA A 1 194 ? 10.518 -3.466 24.001 1.00 97.88 194 ALA A CA 1
ATOM 1594 C C . ALA A 1 194 ? 9.671 -2.257 23.570 1.00 97.88 194 ALA A C 1
ATOM 1596 O O . ALA A 1 194 ? 8.444 -2.294 23.648 1.00 97.88 194 ALA A O 1
ATOM 1597 N N . GLN A 1 195 ? 10.315 -1.200 23.076 1.00 98.38 195 GLN A N 1
ATOM 1598 C CA . GLN A 1 195 ? 9.634 -0.009 22.582 1.00 98.38 195 GLN A CA 1
ATOM 1599 C C . GLN A 1 195 ? 8.943 -0.273 21.241 1.00 98.38 195 GLN A C 1
ATOM 1601 O O . GLN A 1 195 ? 7.826 0.193 21.040 1.00 98.38 195 GLN A O 1
ATOM 1606 N N . ALA A 1 196 ? 9.546 -1.066 20.351 1.00 97.38 196 ALA A N 1
ATOM 1607 C CA . ALA A 1 196 ? 8.907 -1.480 19.102 1.00 97.38 196 ALA A CA 1
ATOM 1608 C C . ALA A 1 196 ? 7.629 -2.286 19.368 1.00 97.38 196 ALA A C 1
ATOM 1610 O O . ALA A 1 196 ? 6.590 -2.012 18.769 1.00 97.38 196 ALA A O 1
ATOM 1611 N N . LYS A 1 197 ? 7.668 -3.214 20.332 1.00 98.25 197 LYS A N 1
ATOM 1612 C CA . LYS A 1 197 ? 6.468 -3.905 20.812 1.00 98.25 197 LYS A CA 1
ATOM 1613 C C . LYS A 1 197 ? 5.428 -2.922 21.357 1.00 98.25 197 LYS A C 1
ATOM 1615 O O . LYS A 1 197 ? 4.265 -3.002 20.976 1.00 98.25 197 LYS A O 1
ATOM 1620 N N . ALA A 1 198 ? 5.841 -1.973 22.198 1.00 98.44 198 ALA A N 1
ATOM 1621 C CA . ALA A 1 198 ? 4.935 -0.975 22.767 1.00 98.44 198 ALA A CA 1
ATOM 1622 C C . ALA A 1 198 ? 4.272 -0.086 21.697 1.00 98.44 198 ALA A C 1
ATOM 1624 O O . ALA A 1 198 ? 3.120 0.307 21.861 1.00 98.44 198 ALA A O 1
ATOM 1625 N N . VAL A 1 199 ? 4.954 0.197 20.582 1.00 98.12 199 VAL A N 1
ATOM 1626 C CA . VAL A 1 199 ? 4.365 0.910 19.435 1.00 98.12 199 VAL A CA 1
ATOM 1627 C C . VAL A 1 199 ? 3.228 0.099 18.809 1.00 98.12 199 VAL A C 1
ATOM 1629 O O . VAL A 1 199 ? 2.149 0.644 18.571 1.00 98.12 199 VAL A O 1
ATOM 1632 N N . LEU A 1 200 ? 3.440 -1.199 18.572 1.00 98.44 200 LEU A N 1
ATOM 1633 C CA . LEU A 1 200 ? 2.415 -2.080 18.001 1.00 98.44 200 LEU A CA 1
ATOM 1634 C C . LEU A 1 200 ? 1.242 -2.294 18.968 1.00 98.44 200 LEU A C 1
ATOM 1636 O O . LEU A 1 200 ? 0.082 -2.235 18.557 1.00 98.44 200 LEU A O 1
ATOM 1640 N N . ASP A 1 201 ? 1.521 -2.484 20.256 1.00 98.69 201 ASP A N 1
ATOM 1641 C CA . ASP A 1 201 ? 0.487 -2.613 21.286 1.00 98.69 201 ASP A CA 1
ATOM 1642 C C . ASP A 1 201 ? -0.323 -1.312 21.417 1.00 98.69 201 ASP A C 1
ATOM 1644 O O . ASP A 1 201 ? -1.553 -1.340 21.391 1.00 98.69 201 ASP A O 1
ATOM 1648 N N . GLY A 1 202 ? 0.344 -0.156 21.412 1.00 98.56 202 GLY A N 1
ATOM 1649 C CA . GLY A 1 202 ? -0.307 1.152 21.447 1.00 98.56 202 GLY A CA 1
ATOM 1650 C C . GLY A 1 202 ? -1.155 1.463 20.206 1.00 98.56 202 GLY A C 1
ATOM 1651 O O . GLY A 1 202 ? -2.078 2.278 20.292 1.00 98.56 202 GLY A O 1
ATOM 1652 N N . LEU A 1 203 ? -0.876 0.835 19.057 1.00 98.69 203 LEU A N 1
ATOM 1653 C CA . LEU A 1 203 ? -1.748 0.881 17.878 1.00 98.69 203 LEU A CA 1
ATOM 1654 C C . LEU A 1 203 ? -3.011 0.035 18.087 1.00 98.69 203 LEU A C 1
ATOM 1656 O O . LEU A 1 203 ? -4.114 0.486 17.773 1.00 98.69 203 LEU A O 1
ATOM 1660 N N . ARG A 1 204 ? -2.870 -1.170 18.653 1.00 98.81 204 ARG A N 1
ATOM 1661 C CA . ARG A 1 204 ? -4.012 -2.038 18.987 1.00 98.81 204 ARG A CA 1
ATOM 1662 C C . ARG A 1 204 ? -4.937 -1.377 20.003 1.00 98.81 204 ARG A C 1
ATOM 1664 O O . ARG A 1 204 ? -6.149 -1.403 19.806 1.00 98.81 204 ARG A O 1
ATOM 1671 N N . GLU A 1 205 ? -4.381 -0.727 21.022 1.00 98.75 205 GLU A N 1
ATOM 1672 C CA . GLU A 1 205 ? -5.147 0.036 22.016 1.00 98.75 205 GLU A CA 1
ATOM 1673 C C . GLU A 1 205 ? -5.945 1.180 21.373 1.00 98.75 205 GLU A C 1
ATOM 1675 O O . GLU A 1 205 ? -7.121 1.364 21.683 1.00 98.75 205 GLU A O 1
ATOM 1680 N N . LYS A 1 206 ? -5.351 1.922 20.425 1.00 98.69 206 LYS A N 1
ATOM 1681 C CA . LYS A 1 206 ? -6.055 2.984 19.677 1.00 98.69 206 LYS A CA 1
ATOM 1682 C C . LYS A 1 206 ? -7.200 2.433 18.837 1.00 98.69 206 LYS A C 1
ATOM 1684 O O . LYS A 1 206 ? -8.287 3.008 18.838 1.00 98.69 206 LYS A O 1
ATOM 1689 N N . ALA A 1 207 ? -6.978 1.308 18.158 1.00 98.62 207 ALA A N 1
ATOM 1690 C CA . ALA A 1 207 ? -8.023 0.624 17.404 1.00 98.62 207 ALA A CA 1
ATOM 1691 C C . ALA A 1 207 ? -9.176 0.183 18.328 1.00 98.62 207 ALA A C 1
ATOM 1693 O O . ALA A 1 207 ? -10.344 0.433 18.030 1.00 98.62 207 ALA A O 1
ATOM 1694 N N . GLN A 1 208 ? -8.855 -0.391 19.490 1.00 98.69 208 GLN A N 1
ATOM 1695 C CA . GLN A 1 208 ? -9.839 -0.811 20.495 1.00 98.69 208 GLN A CA 1
ATOM 1696 C C . GLN A 1 208 ? -10.623 0.354 21.093 1.00 98.69 208 GLN A C 1
ATOM 1698 O O . GLN A 1 208 ? -11.843 0.264 21.227 1.00 98.69 208 GLN A O 1
ATOM 1703 N N . ALA A 1 209 ? -9.967 1.479 21.371 1.00 98.38 209 ALA A N 1
ATOM 1704 C CA . ALA A 1 209 ? -10.632 2.694 21.835 1.00 98.38 209 ALA A CA 1
ATOM 1705 C C . ALA A 1 209 ? -11.657 3.243 20.821 1.00 98.38 209 ALA A C 1
ATOM 1707 O O . ALA A 1 209 ? -12.578 3.963 21.203 1.00 98.38 209 ALA A O 1
ATOM 1708 N N . LYS A 1 210 ? -11.525 2.881 19.538 1.00 97.00 210 LYS A N 1
ATOM 1709 C CA . LYS A 1 210 ? -12.465 3.208 18.453 1.00 97.00 210 LYS A CA 1
ATOM 1710 C C . LYS A 1 210 ? -13.481 2.093 18.166 1.00 97.00 210 LYS A C 1
ATOM 1712 O O . LYS A 1 210 ? -14.241 2.193 17.209 1.00 97.00 210 LYS A O 1
ATOM 1717 N N . GLY A 1 211 ? -13.529 1.053 18.999 1.00 97.75 211 GLY A N 1
ATOM 1718 C CA . GLY A 1 211 ? -14.482 -0.053 18.884 1.00 97.75 211 GLY A CA 1
ATOM 1719 C C . GLY A 1 211 ? -14.063 -1.170 17.924 1.00 97.75 211 GLY A C 1
ATOM 1720 O O . GLY A 1 211 ? -14.868 -2.057 17.648 1.00 97.75 211 GLY A O 1
ATOM 1721 N N . LEU A 1 212 ? -12.825 -1.160 17.420 1.00 98.31 212 LEU A N 1
ATOM 1722 C CA . LEU A 1 212 ? -12.273 -2.257 16.619 1.00 98.31 212 LEU A CA 1
ATOM 1723 C C . LEU A 1 212 ? -11.721 -3.364 17.542 1.00 98.31 212 LEU A C 1
ATOM 1725 O O . LEU A 1 212 ? -11.314 -3.083 18.665 1.00 98.31 212 LEU A O 1
ATOM 1729 N N . PRO A 1 213 ? -11.624 -4.632 17.107 1.00 98.00 213 PRO A N 1
ATOM 1730 C CA . PRO A 1 213 ? -11.152 -5.728 17.969 1.00 98.00 213 PRO A CA 1
ATOM 1731 C C . PRO A 1 213 ? -9.628 -5.733 18.229 1.00 98.00 213 PRO A C 1
ATOM 1733 O O . PRO A 1 213 ? -9.095 -6.666 18.832 1.00 98.00 213 PRO A O 1
ATOM 1736 N N . GLY A 1 214 ? -8.906 -4.708 17.771 1.00 98.38 214 GLY A N 1
ATOM 1737 C CA . GLY A 1 214 ? -7.446 -4.631 17.739 1.00 98.38 214 GLY A CA 1
ATOM 1738 C C . GLY A 1 214 ? -6.945 -4.457 16.308 1.00 98.38 214 GLY A C 1
ATOM 1739 O O . GLY A 1 214 ? -7.658 -3.913 15.472 1.00 98.38 214 GLY A O 1
ATOM 1740 N N . VAL A 1 215 ? -5.727 -4.923 16.032 1.00 98.75 215 VAL A N 1
ATOM 1741 C CA . VAL A 1 215 ? -5.084 -4.912 14.706 1.00 98.75 215 VAL A CA 1
ATOM 1742 C C . VAL A 1 215 ? -4.340 -6.234 14.539 1.00 98.75 215 VAL A C 1
ATOM 1744 O O . VAL A 1 215 ? -3.670 -6.665 15.483 1.00 98.75 215 VAL A O 1
ATOM 1747 N N . TYR A 1 216 ? -4.487 -6.867 13.374 1.00 98.44 216 TYR A N 1
ATOM 1748 C CA . TYR A 1 216 ? -3.668 -8.005 12.965 1.00 98.44 216 TYR A CA 1
ATOM 1749 C C . TYR A 1 216 ? -2.432 -7.450 12.261 1.00 98.44 216 TYR A C 1
ATOM 1751 O O . TYR A 1 216 ? -2.545 -6.829 11.204 1.00 98.44 216 TYR A O 1
ATOM 1759 N N . VAL A 1 217 ? -1.257 -7.631 12.854 1.00 97.56 217 VAL A N 1
ATOM 1760 C CA . VAL A 1 217 ? 0.007 -7.144 12.300 1.00 97.56 217 VAL A CA 1
ATOM 1761 C C . VAL A 1 217 ? 0.716 -8.306 11.624 1.00 97.56 217 VAL A C 1
ATOM 1763 O O . VAL A 1 217 ? 1.125 -9.253 12.292 1.00 97.56 217 VAL A O 1
ATOM 1766 N N . ALA A 1 218 ? 0.898 -8.217 10.310 1.00 95.69 218 ALA A N 1
ATOM 1767 C CA . ALA A 1 218 ? 1.752 -9.128 9.560 1.00 95.69 218 ALA A CA 1
ATOM 1768 C C . ALA A 1 218 ? 3.073 -8.438 9.206 1.00 95.69 218 ALA A C 1
ATOM 1770 O O . ALA A 1 218 ? 3.079 -7.250 8.905 1.00 95.69 218 ALA A O 1
ATOM 1771 N N . ALA A 1 219 ? 4.192 -9.155 9.192 1.00 93.81 219 ALA A N 1
ATOM 1772 C CA . ALA A 1 219 ? 5.461 -8.624 8.688 1.00 93.81 219 ALA A CA 1
ATOM 1773 C C . ALA A 1 219 ? 5.797 -9.188 7.306 1.00 93.81 219 ALA A C 1
ATOM 1775 O O . ALA A 1 219 ? 5.626 -10.385 7.065 1.00 93.81 219 ALA A O 1
ATOM 1776 N N . VAL A 1 220 ? 6.346 -8.365 6.412 1.00 91.12 220 VAL A N 1
ATOM 1777 C CA . VAL A 1 220 ? 7.004 -8.887 5.212 1.00 91.12 220 VAL A CA 1
ATOM 1778 C C . VAL A 1 220 ? 8.185 -9.759 5.657 1.00 91.12 220 VAL A C 1
ATOM 1780 O O . VAL A 1 220 ? 9.063 -9.343 6.414 1.00 91.12 220 VAL A O 1
ATOM 1783 N N . HIS A 1 221 ? 8.149 -11.023 5.247 1.00 71.12 221 HIS A N 1
ATOM 1784 C CA . HIS A 1 221 ? 8.992 -12.098 5.729 1.00 71.12 221 HIS A CA 1
ATOM 1785 C C . HIS A 1 221 ? 10.449 -11.880 5.316 1.00 71.12 221 HIS A C 1
ATOM 1787 O O . HIS A 1 221 ? 10.802 -11.960 4.140 1.00 71.12 221 HIS A O 1
ATOM 1793 N N . GLY A 1 222 ? 11.281 -11.665 6.332 1.00 59.88 222 GLY A N 1
ATOM 1794 C CA . GLY A 1 222 ? 12.743 -11.721 6.275 1.00 59.88 222 GLY A CA 1
ATOM 1795 C C . GLY A 1 222 ? 13.408 -11.725 7.660 1.00 59.88 222 GLY A C 1
ATOM 1796 O O . GLY A 1 222 ? 14.613 -11.522 7.754 1.00 59.88 222 GLY A O 1
ATOM 1797 N N . GLY A 1 223 ? 12.634 -11.905 8.739 1.00 58.81 223 GLY A N 1
ATOM 1798 C CA . GLY A 1 223 ? 13.120 -11.867 10.121 1.00 58.81 223 GLY A CA 1
ATOM 1799 C C . GLY A 1 223 ? 13.069 -13.232 10.805 1.00 58.81 223 GLY A C 1
ATOM 1800 O O . GLY A 1 223 ? 12.286 -14.104 10.427 1.00 58.81 223 GLY A O 1
ATOM 1801 N N . GLU A 1 224 ? 13.885 -13.406 11.843 1.00 80.06 224 GLU A N 1
ATOM 1802 C CA . GLU A 1 224 ? 13.854 -14.593 12.699 1.00 80.06 224 GLU A CA 1
ATOM 1803 C C . GLU A 1 224 ? 12.489 -14.717 13.391 1.00 80.06 224 GLU A C 1
ATOM 1805 O O . GLU A 1 224 ? 12.025 -13.775 14.037 1.00 80.06 224 GLU A O 1
ATOM 1810 N N . ALA A 1 225 ? 11.846 -15.885 13.291 1.00 87.12 225 ALA A N 1
ATOM 1811 C CA . ALA A 1 225 ? 10.507 -16.109 13.844 1.00 87.12 225 ALA A CA 1
ATOM 1812 C C . ALA A 1 225 ? 10.410 -15.769 15.343 1.00 87.12 225 ALA A C 1
ATOM 1814 O O . ALA A 1 225 ? 9.401 -15.234 15.796 1.00 87.12 225 ALA A O 1
ATOM 1815 N N . GLU A 1 226 ? 11.479 -16.008 16.107 1.00 89.75 226 GLU A N 1
ATOM 1816 C CA . GLU A 1 226 ? 11.544 -15.639 17.524 1.00 89.75 226 GLU A CA 1
ATOM 1817 C C . GLU A 1 226 ? 11.453 -14.127 17.752 1.00 89.75 226 GLU A C 1
ATOM 1819 O O . GLU A 1 226 ? 10.736 -13.687 18.648 1.00 89.75 226 GLU A O 1
ATOM 1824 N N . LEU A 1 227 ? 12.134 -13.316 16.938 1.00 91.69 227 LEU A N 1
ATOM 1825 C CA . LEU A 1 227 ? 12.042 -11.858 17.034 1.00 91.69 227 LEU A CA 1
ATOM 1826 C C . LEU A 1 227 ? 10.615 -11.380 16.734 1.00 91.69 227 LEU A C 1
ATOM 1828 O O . LEU A 1 227 ? 10.068 -10.562 17.471 1.00 91.69 227 LEU A O 1
ATOM 1832 N N . ILE A 1 228 ? 9.995 -11.932 15.689 1.00 92.38 228 ILE A N 1
ATOM 1833 C CA . ILE A 1 228 ? 8.618 -11.607 15.288 1.00 92.38 228 ILE A CA 1
ATOM 1834 C C . ILE A 1 228 ? 7.644 -11.877 16.445 1.00 92.38 228 ILE A C 1
ATOM 1836 O O . ILE A 1 228 ? 6.858 -11.000 16.811 1.00 92.38 228 ILE A O 1
ATOM 1840 N N . ARG A 1 229 ? 7.764 -13.041 17.100 1.00 90.75 229 ARG A N 1
ATOM 1841 C CA . ARG A 1 229 ? 6.942 -13.387 18.271 1.00 90.75 229 ARG A CA 1
ATOM 1842 C C . ARG A 1 229 ? 7.205 -12.476 19.467 1.00 90.75 229 ARG A C 1
ATOM 1844 O O . ARG A 1 229 ? 6.249 -12.042 20.106 1.00 90.75 229 ARG A O 1
ATOM 1851 N N . ARG A 1 230 ? 8.468 -12.140 19.765 1.00 94.06 230 ARG A N 1
ATOM 1852 C CA . ARG A 1 230 ? 8.806 -11.227 20.877 1.00 94.06 230 ARG A CA 1
ATOM 1853 C C . ARG A 1 230 ? 8.203 -9.837 20.705 1.00 94.06 230 ARG A C 1
ATOM 1855 O O . ARG A 1 230 ? 7.827 -9.225 21.700 1.00 94.06 230 ARG A O 1
ATOM 1862 N N . LEU A 1 231 ? 8.070 -9.357 19.469 1.00 95.31 231 LEU A N 1
ATOM 1863 C CA . LEU A 1 231 ? 7.422 -8.077 19.171 1.00 95.31 231 LEU A CA 1
ATOM 1864 C C . LEU A 1 231 ? 5.889 -8.155 19.190 1.00 95.31 231 LEU A C 1
ATOM 1866 O O . LEU A 1 231 ? 5.221 -7.123 19.149 1.00 95.31 231 LEU A O 1
ATOM 1870 N N . GLY A 1 232 ? 5.322 -9.359 19.294 1.00 95.06 232 GLY A N 1
ATOM 1871 C CA . GLY A 1 232 ? 3.883 -9.586 19.234 1.00 95.06 232 GLY A CA 1
ATOM 1872 C C . GLY A 1 232 ? 3.307 -9.292 17.853 1.00 95.06 232 GLY A C 1
ATOM 1873 O O . GLY A 1 232 ? 2.225 -8.723 17.775 1.00 95.06 232 GLY A O 1
ATOM 1874 N N . ILE A 1 233 ? 4.040 -9.600 16.783 1.00 95.69 233 ILE A N 1
ATOM 1875 C CA . ILE A 1 233 ? 3.527 -9.590 15.407 1.00 95.69 233 ILE A CA 1
ATOM 1876 C C . ILE A 1 233 ? 2.762 -10.903 15.192 1.00 95.69 233 ILE A C 1
ATOM 1878 O O . ILE A 1 233 ? 3.252 -11.962 15.582 1.00 95.69 233 ILE A O 1
ATOM 1882 N N . ASP A 1 234 ? 1.560 -10.816 14.623 1.00 95.06 234 ASP A N 1
ATOM 1883 C CA . ASP A 1 234 ? 0.611 -11.931 14.540 1.00 95.06 234 ASP A CA 1
ATOM 1884 C C . ASP A 1 234 ? 0.998 -12.927 13.439 1.00 95.06 234 ASP A C 1
ATOM 1886 O O . ASP A 1 234 ? 0.939 -14.130 13.665 1.00 95.06 234 ASP A O 1
ATOM 1890 N N . GLY A 1 235 ? 1.466 -12.438 12.285 1.00 93.50 235 GLY A N 1
ATOM 1891 C CA . GLY A 1 235 ? 1.804 -13.295 11.149 1.00 93.50 235 GLY A CA 1
ATOM 1892 C C . GLY A 1 235 ? 2.844 -12.719 10.196 1.00 93.50 235 GLY A C 1
ATOM 1893 O O . GLY A 1 235 ? 3.491 -11.703 10.467 1.00 93.50 235 GLY A O 1
ATOM 1894 N N . VAL A 1 236 ? 3.023 -13.372 9.049 1.00 93.25 236 VAL A N 1
ATOM 1895 C CA . VAL A 1 236 ? 4.001 -12.956 8.030 1.00 93.25 236 VAL A CA 1
ATOM 1896 C C . VAL A 1 236 ? 3.469 -13.051 6.604 1.00 93.25 236 VAL A C 1
ATOM 1898 O O . VAL A 1 236 ? 2.550 -13.800 6.312 1.00 93.25 236 VAL A O 1
ATOM 1901 N N . THR A 1 237 ? 4.064 -12.312 5.675 1.00 90.94 237 THR A N 1
ATOM 1902 C CA . THR A 1 237 ? 3.747 -12.392 4.240 1.00 90.94 237 THR A CA 1
ATOM 1903 C C . THR A 1 237 ? 5.006 -12.283 3.401 1.00 90.94 237 THR A C 1
ATOM 1905 O O . THR A 1 237 ? 5.948 -11.614 3.797 1.00 90.94 237 THR A O 1
ATOM 1908 N N . GLY A 1 238 ? 5.061 -12.875 2.212 1.00 86.69 238 GLY A N 1
ATOM 1909 C CA . GLY A 1 238 ? 6.078 -12.468 1.235 1.00 86.69 238 GLY A CA 1
ATOM 1910 C C . GLY A 1 238 ? 5.734 -11.119 0.597 1.00 86.69 238 GLY A C 1
ATOM 1911 O O . GLY A 1 238 ? 4.559 -10.827 0.384 1.00 86.69 238 GLY A O 1
ATOM 1912 N N . TYR A 1 239 ? 6.742 -10.318 0.239 1.00 86.50 239 TYR A N 1
ATOM 1913 C CA . TYR A 1 239 ? 6.557 -9.270 -0.779 1.00 86.50 239 TYR A CA 1
ATOM 1914 C C . TYR A 1 239 ? 6.761 -9.874 -2.171 1.00 86.50 239 TYR A C 1
ATOM 1916 O O . TYR A 1 239 ? 5.894 -9.805 -3.035 1.00 86.50 239 TYR A O 1
ATOM 1924 N N . HIS A 1 240 ? 7.876 -10.589 -2.334 1.00 82.88 240 HIS A N 1
ATOM 1925 C CA . HIS A 1 240 ? 8.125 -11.522 -3.423 1.00 82.88 240 HIS A CA 1
ATOM 1926 C C . HIS A 1 240 ? 9.029 -12.660 -2.938 1.00 82.88 240 HIS A C 1
ATOM 1928 O O . HIS A 1 240 ? 9.792 -12.515 -1.984 1.00 82.88 240 HIS A O 1
ATOM 1934 N N . TYR A 1 241 ? 9.045 -13.756 -3.678 1.00 79.31 241 TYR A N 1
ATOM 1935 C CA . TYR A 1 241 ? 9.904 -14.923 -3.471 1.00 79.31 241 TYR A CA 1
ATOM 1936 C C . TYR A 1 241 ? 10.900 -15.113 -4.630 1.00 79.31 241 TYR A C 1
ATOM 1938 O O . TYR A 1 241 ? 11.262 -16.238 -4.994 1.00 79.31 241 TYR A O 1
ATOM 1946 N N . SER A 1 242 ? 11.365 -13.995 -5.209 1.00 69.62 242 SER A N 1
ATOM 1947 C CA . SER A 1 242 ? 12.505 -13.945 -6.136 1.00 69.62 242 SER A CA 1
ATOM 1948 C C . SER A 1 242 ? 13.726 -14.555 -5.446 1.00 69.62 242 SER A C 1
ATOM 1950 O O . SER A 1 242 ? 14.344 -13.912 -4.606 1.00 69.62 242 SER A O 1
ATOM 1952 N N . GLY A 1 243 ? 14.039 -15.813 -5.754 1.00 70.75 243 GLY A N 1
ATOM 1953 C CA . GLY A 1 243 ? 15.147 -16.549 -5.140 1.00 70.75 243 GLY A CA 1
ATOM 1954 C C . GLY A 1 243 ? 14.755 -17.737 -4.260 1.00 70.75 243 GLY A C 1
ATOM 1955 O O . GLY A 1 243 ? 15.651 -18.474 -3.866 1.00 70.75 243 GLY A O 1
ATOM 1956 N N . ALA A 1 244 ? 13.466 -18.012 -4.012 1.00 76.12 244 ALA A N 1
ATOM 1957 C CA . ALA A 1 244 ? 13.061 -19.191 -3.226 1.00 76.12 244 ALA A CA 1
ATOM 1958 C C . ALA A 1 244 ? 13.594 -20.512 -3.816 1.00 76.12 244 ALA A C 1
ATOM 1960 O O . ALA A 1 244 ? 13.977 -21.427 -3.086 1.00 76.12 244 ALA A O 1
ATOM 1961 N N . GLY A 1 245 ? 13.671 -20.599 -5.148 1.00 75.31 245 GLY A N 1
ATOM 1962 C CA . GLY A 1 245 ? 14.264 -21.734 -5.861 1.00 75.31 245 GLY A CA 1
ATOM 1963 C C . GLY A 1 245 ? 15.783 -21.694 -6.014 1.00 75.31 245 GLY A C 1
ATOM 1964 O O . GLY A 1 245 ? 16.376 -22.691 -6.420 1.00 75.31 245 GLY A O 1
ATOM 1965 N N . GLY A 1 246 ? 16.417 -20.567 -5.689 1.00 76.69 246 GLY A N 1
ATOM 1966 C CA . GLY A 1 246 ? 17.761 -20.242 -6.147 1.00 76.69 246 GLY A CA 1
ATOM 1967 C C . GLY A 1 246 ? 17.804 -19.921 -7.643 1.00 76.69 246 GLY A C 1
ATOM 1968 O O . GLY A 1 246 ? 16.782 -19.826 -8.319 1.00 76.69 246 GLY A O 1
ATOM 1969 N N . ASN A 1 247 ? 19.016 -19.731 -8.145 1.00 77.94 247 ASN A N 1
ATOM 1970 C CA . ASN A 1 247 ? 19.321 -19.582 -9.560 1.00 77.94 247 ASN A CA 1
ATOM 1971 C C . ASN A 1 247 ? 20.717 -20.156 -9.822 1.00 77.94 247 ASN A C 1
ATOM 1973 O O . ASN A 1 247 ? 21.488 -20.393 -8.888 1.00 77.94 247 ASN A O 1
ATOM 1977 N N . ARG A 1 248 ? 21.043 -20.402 -11.093 1.00 79.62 248 ARG A N 1
ATOM 1978 C CA . ARG A 1 248 ? 22.403 -20.781 -11.495 1.00 79.62 248 ARG A CA 1
ATOM 1979 C C . ARG A 1 248 ? 22.982 -19.745 -12.458 1.00 79.62 248 ARG A C 1
ATOM 1981 O O . ARG A 1 248 ? 22.290 -19.375 -13.407 1.00 79.62 248 ARG A O 1
ATOM 1988 N N . PRO A 1 249 ? 24.229 -19.287 -12.268 1.00 82.00 249 PRO A N 1
ATOM 1989 C CA . PRO A 1 249 ? 24.883 -18.460 -13.266 1.00 82.00 249 PRO A CA 1
ATOM 1990 C C . PRO A 1 249 ? 25.120 -19.276 -14.539 1.00 82.00 249 PRO A C 1
ATOM 1992 O O . PRO A 1 249 ? 25.615 -20.402 -14.489 1.00 82.00 249 PRO A O 1
ATOM 1995 N N . GLU A 1 250 ? 24.787 -18.699 -15.686 1.00 84.00 250 GLU A N 1
ATOM 1996 C CA . GLU A 1 250 ? 24.958 -19.312 -16.995 1.00 84.00 250 GLU A CA 1
ATOM 1997 C C . GLU A 1 250 ? 25.554 -18.293 -17.968 1.00 84.00 250 GLU A C 1
ATOM 1999 O O . GLU A 1 250 ? 25.069 -17.169 -18.104 1.00 84.00 250 GLU A O 1
ATOM 2004 N N . SER A 1 251 ? 26.641 -18.679 -18.634 1.00 85.69 251 SER A N 1
ATOM 2005 C CA . SER A 1 251 ? 27.298 -17.842 -19.634 1.00 85.69 251 SER A CA 1
ATOM 2006 C C . SER A 1 251 ? 26.842 -18.230 -21.031 1.00 85.69 251 SER A C 1
ATOM 2008 O O . SER A 1 251 ? 26.964 -19.387 -21.429 1.00 85.69 251 SER A O 1
ATOM 2010 N N . ARG A 1 252 ? 26.380 -17.253 -21.812 1.00 78.56 252 ARG A N 1
ATOM 2011 C CA . ARG A 1 252 ? 25.974 -17.458 -23.208 1.00 78.56 252 ARG A CA 1
ATOM 2012 C C . ARG A 1 252 ? 26.530 -16.372 -24.116 1.00 78.56 252 ARG A C 1
ATOM 2014 O O . ARG A 1 252 ? 26.793 -15.252 -23.679 1.00 78.56 252 ARG A O 1
ATOM 2021 N N . ARG A 1 253 ? 26.683 -16.689 -25.402 1.00 81.19 253 ARG A N 1
ATOM 2022 C CA . ARG A 1 253 ? 27.039 -15.681 -26.409 1.00 81.19 253 ARG A CA 1
ATOM 2023 C C . ARG A 1 253 ? 25.807 -14.883 -26.825 1.00 81.19 253 ARG A C 1
ATOM 2025 O O . ARG A 1 253 ? 24.757 -15.457 -27.104 1.00 81.19 253 ARG A O 1
ATOM 2032 N N . LEU A 1 254 ? 25.963 -13.569 -26.914 1.00 76.38 254 LEU A N 1
ATOM 2033 C CA . LEU A 1 254 ? 25.004 -12.636 -27.491 1.00 76.38 254 LEU A CA 1
ATOM 2034 C C . LEU A 1 254 ? 25.737 -11.781 -28.531 1.00 76.38 254 LEU A C 1
ATOM 2036 O O . LEU A 1 254 ? 26.283 -10.723 -28.214 1.00 76.38 254 LEU A O 1
ATOM 2040 N N . GLY A 1 255 ? 25.774 -12.276 -29.770 1.00 83.88 255 GLY A N 1
ATOM 2041 C CA . GLY A 1 255 ? 26.616 -11.711 -30.825 1.00 83.88 255 GLY A CA 1
ATOM 2042 C C . GLY A 1 255 ? 28.099 -11.962 -30.543 1.00 83.88 255 GLY A C 1
ATOM 2043 O O . GLY A 1 255 ? 28.515 -13.106 -30.361 1.00 83.88 255 GLY A O 1
ATOM 2044 N N . ASP A 1 256 ? 28.876 -10.887 -30.492 1.00 87.25 256 ASP A N 1
ATOM 2045 C CA . ASP A 1 256 ? 30.306 -10.851 -30.169 1.00 87.25 256 ASP A CA 1
ATOM 2046 C C . ASP A 1 256 ? 30.600 -10.805 -28.658 1.00 87.25 256 ASP A C 1
ATOM 2048 O O . ASP A 1 256 ? 31.755 -10.901 -28.245 1.00 87.25 256 ASP A O 1
ATOM 2052 N N . ARG A 1 257 ? 29.563 -10.699 -27.818 1.00 78.94 257 ARG A N 1
ATOM 2053 C CA . ARG A 1 257 ? 29.689 -10.610 -26.357 1.00 78.94 257 ARG A CA 1
ATOM 2054 C C . ARG A 1 257 ? 29.376 -11.937 -25.677 1.00 78.94 257 ARG A C 1
ATOM 2056 O O . ARG A 1 257 ? 28.495 -12.677 -26.113 1.00 78.94 257 ARG A O 1
ATOM 2063 N N . THR A 1 258 ? 30.030 -12.189 -24.548 1.00 83.12 258 THR A N 1
ATOM 2064 C CA . THR A 1 258 ? 29.597 -13.197 -23.571 1.00 83.12 258 THR A CA 1
ATOM 2065 C C . THR A 1 258 ? 28.843 -12.484 -22.458 1.00 83.12 258 THR A C 1
ATOM 2067 O O . THR A 1 258 ? 29.376 -11.559 -21.851 1.00 83.12 258 THR A O 1
ATOM 2070 N N . VAL A 1 259 ? 27.611 -12.908 -22.195 1.00 81.88 259 VAL A N 1
ATOM 2071 C CA . VAL A 1 259 ? 26.798 -12.416 -21.076 1.00 81.88 259 VAL A CA 1
ATOM 2072 C C . VAL A 1 259 ? 26.666 -13.514 -20.029 1.00 81.88 259 VAL A C 1
ATOM 2074 O O . VAL A 1 259 ? 26.587 -14.692 -20.383 1.00 81.88 259 VAL A O 1
ATOM 2077 N N . GLN A 1 260 ? 26.676 -13.132 -18.753 1.00 81.19 260 GLN A N 1
ATOM 2078 C CA . GLN A 1 260 ? 26.380 -14.021 -17.634 1.00 81.19 260 GLN A CA 1
ATOM 2079 C C . GLN A 1 260 ? 24.994 -13.666 -17.098 1.00 81.19 260 GLN A C 1
ATOM 2081 O O . GLN A 1 260 ? 24.790 -12.575 -16.569 1.00 81.19 260 GLN A O 1
ATOM 2086 N N . ASP A 1 261 ? 24.062 -14.596 -17.255 1.00 79.31 261 ASP A N 1
ATOM 2087 C CA . ASP A 1 261 ? 22.695 -14.487 -16.762 1.00 79.31 261 ASP A CA 1
ATOM 2088 C C . ASP A 1 261 ? 22.490 -15.458 -15.590 1.00 79.31 261 ASP A C 1
ATOM 2090 O O . ASP A 1 261 ? 23.286 -16.370 -15.365 1.00 79.31 261 ASP A O 1
ATOM 2094 N N . LEU A 1 262 ? 21.415 -15.269 -14.835 1.00 78.62 262 LEU A N 1
ATOM 2095 C CA . LEU A 1 262 ? 20.947 -16.196 -13.813 1.00 78.62 262 LEU A CA 1
ATOM 2096 C C . LEU A 1 262 ? 19.792 -17.002 -14.409 1.00 78.62 262 LEU A C 1
ATOM 2098 O O . LEU A 1 262 ? 18.722 -16.450 -14.670 1.00 78.62 262 LEU A O 1
ATOM 2102 N N . LEU A 1 263 ? 20.006 -18.292 -14.667 1.00 79.62 263 LEU A N 1
ATOM 2103 C CA . LEU A 1 263 ? 18.925 -19.176 -15.085 1.00 79.62 263 LEU A CA 1
ATOM 2104 C C . LEU A 1 263 ? 18.098 -19.580 -13.864 1.00 79.62 263 LEU A C 1
ATOM 2106 O O . LEU A 1 263 ? 18.634 -20.150 -12.909 1.00 79.62 263 LEU A O 1
ATOM 2110 N N . GLU A 1 264 ? 16.795 -19.334 -13.958 1.00 78.69 264 GLU A N 1
ATOM 2111 C CA . GLU A 1 264 ? 15.781 -19.907 -13.078 1.00 78.69 264 GLU A CA 1
ATOM 2112 C C . GLU A 1 264 ? 15.001 -20.984 -13.842 1.00 78.69 264 GLU A C 1
ATOM 2114 O O . GLU A 1 264 ? 14.403 -20.706 -14.885 1.00 78.69 264 GLU A O 1
ATOM 2119 N N . ASP A 1 265 ? 15.018 -22.214 -13.326 1.00 79.94 265 ASP A N 1
ATOM 2120 C CA . ASP A 1 265 ? 14.229 -23.336 -13.847 1.00 79.94 265 ASP A CA 1
ATOM 2121 C C . ASP A 1 265 ? 12.970 -23.537 -12.995 1.00 79.94 265 ASP A C 1
ATOM 2123 O O . ASP A 1 265 ? 13.047 -23.842 -11.802 1.00 79.94 265 ASP A O 1
ATOM 2127 N N . TYR A 1 266 ? 11.795 -23.363 -13.598 1.00 78.38 266 TYR A N 1
ATOM 2128 C CA . TYR A 1 266 ? 10.557 -23.330 -12.830 1.00 78.38 266 TYR A CA 1
ATOM 2129 C C . TYR A 1 266 ? 10.192 -24.683 -12.194 1.00 78.38 266 TYR A C 1
ATOM 2131 O O . TYR A 1 266 ? 10.055 -24.728 -10.965 1.00 78.38 266 TYR A O 1
ATOM 2139 N N . PRO A 1 267 ? 10.104 -25.800 -12.948 1.00 81.44 267 PRO A N 1
ATOM 2140 C CA . PRO A 1 267 ? 9.826 -27.104 -12.351 1.00 81.44 267 PRO A CA 1
ATOM 2141 C C . PRO A 1 267 ? 10.877 -27.575 -11.342 1.00 81.44 267 PRO A C 1
ATOM 2143 O O . PRO A 1 267 ? 10.515 -28.117 -10.299 1.00 81.44 267 PRO A O 1
ATOM 2146 N N . MET A 1 268 ? 12.170 -27.392 -11.633 1.00 81.88 268 MET A N 1
ATOM 2147 C CA . MET A 1 268 ? 13.240 -28.031 -10.856 1.00 81.88 268 MET A CA 1
ATOM 2148 C C . MET A 1 268 ? 13.804 -27.158 -9.733 1.00 81.88 268 MET A C 1
ATOM 2150 O O . MET A 1 268 ? 14.386 -27.694 -8.789 1.00 81.88 268 MET A O 1
ATOM 2154 N N . GLN A 1 269 ? 13.656 -25.834 -9.811 1.00 81.38 269 GLN A N 1
ATOM 2155 C CA . GLN A 1 269 ? 14.169 -24.899 -8.805 1.00 81.38 269 GLN A CA 1
ATOM 2156 C C . GLN A 1 269 ? 13.031 -24.145 -8.128 1.00 81.38 269 GLN A C 1
ATOM 2158 O O . GLN A 1 269 ? 12.881 -24.226 -6.906 1.00 81.38 269 GLN A O 1
ATOM 2163 N N . THR A 1 270 ? 12.210 -23.432 -8.902 1.00 81.69 270 THR A N 1
ATOM 2164 C CA . THR A 1 270 ? 11.197 -22.527 -8.350 1.00 81.69 270 THR A CA 1
ATOM 2165 C C . THR A 1 270 ? 10.147 -23.265 -7.528 1.00 81.69 270 THR A C 1
ATOM 2167 O O . THR A 1 270 ? 9.913 -22.856 -6.389 1.00 81.69 270 THR A O 1
ATOM 2170 N N . ILE A 1 271 ? 9.558 -24.351 -8.048 1.00 85.06 271 ILE A N 1
ATOM 2171 C CA . ILE A 1 271 ? 8.520 -25.113 -7.332 1.00 85.06 271 ILE A CA 1
ATOM 2172 C C . ILE A 1 271 ? 9.066 -25.699 -6.016 1.00 85.06 271 ILE A C 1
ATOM 2174 O O . ILE A 1 271 ? 8.523 -25.353 -4.964 1.00 85.06 271 ILE A O 1
ATOM 2178 N N . PRO A 1 272 ? 10.157 -26.499 -5.995 1.00 88.31 272 PRO A N 1
ATOM 2179 C CA . PRO A 1 272 ? 10.701 -27.019 -4.738 1.00 88.31 272 PRO A CA 1
ATOM 2180 C C . PRO A 1 272 ? 11.130 -25.919 -3.763 1.00 88.31 272 PRO A C 1
ATOM 2182 O O . PRO A 1 272 ? 11.046 -26.097 -2.552 1.00 88.31 272 PRO A O 1
ATOM 2185 N N . GLY A 1 273 ? 11.600 -24.782 -4.281 1.00 87.38 273 GLY A N 1
ATOM 2186 C CA . GLY A 1 273 ? 11.942 -23.611 -3.484 1.00 87.38 273 GLY A CA 1
ATOM 2187 C C . GLY A 1 273 ? 10.760 -23.008 -2.738 1.00 87.38 273 GLY A C 1
ATOM 2188 O O . GLY A 1 273 ? 10.855 -22.767 -1.537 1.00 87.38 273 GLY A O 1
ATOM 2189 N N . HIS A 1 274 ? 9.639 -22.812 -3.436 1.00 86.69 274 HIS A N 1
ATOM 2190 C CA . HIS A 1 274 ? 8.404 -22.329 -2.820 1.00 86.69 274 HIS A CA 1
ATOM 2191 C C . HIS A 1 274 ? 7.865 -23.324 -1.802 1.00 86.69 274 HIS A C 1
ATOM 2193 O O . HIS A 1 274 ? 7.532 -22.911 -0.701 1.00 86.69 274 HIS A O 1
ATOM 2199 N N . VAL A 1 275 ? 7.851 -24.622 -2.125 1.00 89.19 275 VAL A N 1
ATOM 2200 C CA . VAL A 1 275 ? 7.399 -25.663 -1.188 1.00 89.19 275 VAL A CA 1
ATOM 2201 C C . VAL A 1 275 ? 8.207 -25.612 0.108 1.00 89.19 275 VAL A C 1
ATOM 2203 O O . VAL A 1 275 ? 7.614 -25.486 1.173 1.00 89.19 275 VAL A O 1
ATOM 2206 N N . ARG A 1 276 ? 9.546 -25.598 0.029 1.00 89.69 276 ARG A N 1
ATOM 2207 C CA . ARG A 1 276 ? 10.399 -25.486 1.227 1.00 89.69 276 ARG A CA 1
ATOM 2208 C C . ARG A 1 276 ? 10.123 -24.215 2.021 1.00 89.69 276 ARG A C 1
ATOM 2210 O O . ARG A 1 276 ? 10.065 -24.263 3.245 1.00 89.69 276 ARG A O 1
ATOM 2217 N N . LEU A 1 277 ? 9.981 -23.080 1.339 1.00 87.88 277 LEU A N 1
ATOM 2218 C CA . LEU A 1 277 ? 9.691 -21.811 1.997 1.00 87.88 277 LEU A CA 1
ATOM 2219 C C . LEU A 1 277 ? 8.337 -21.862 2.716 1.00 87.88 277 LEU A C 1
ATOM 2221 O O . LEU A 1 277 ? 8.239 -21.465 3.870 1.00 87.88 277 LEU A O 1
ATOM 2225 N N . TRP A 1 278 ? 7.300 -22.382 2.065 1.00 87.69 278 TRP A N 1
ATOM 2226 C CA . TRP A 1 278 ? 5.967 -22.497 2.651 1.00 87.69 278 TRP A CA 1
ATOM 2227 C C . TRP A 1 278 ? 5.927 -23.495 3.808 1.00 87.69 278 TRP A C 1
ATOM 2229 O O . TRP A 1 278 ? 5.278 -23.216 4.809 1.00 87.69 278 TRP A O 1
ATOM 2239 N N . GLU A 1 279 ? 6.662 -24.606 3.728 1.00 90.44 279 GLU A N 1
ATOM 2240 C CA . GLU A 1 279 ? 6.835 -25.543 4.845 1.00 90.44 279 GLU A CA 1
ATOM 2241 C C . GLU A 1 279 ? 7.512 -24.872 6.047 1.00 90.44 279 GLU A C 1
ATOM 2243 O O . GLU A 1 279 ? 7.083 -25.064 7.183 1.00 90.44 279 GLU A O 1
ATOM 2248 N N . GLN A 1 280 ? 8.537 -24.046 5.813 1.00 88.62 280 GLN A N 1
ATOM 2249 C CA . GLN A 1 280 ? 9.202 -23.277 6.870 1.00 88.62 280 GLN A CA 1
ATOM 2250 C C . GLN A 1 280 ? 8.264 -22.248 7.505 1.00 88.62 280 GLN A C 1
ATOM 2252 O O . GLN A 1 280 ? 8.238 -22.118 8.730 1.00 88.62 280 GLN A O 1
ATOM 2257 N N . LEU A 1 281 ? 7.477 -21.540 6.690 1.00 88.69 281 LEU A N 1
ATOM 2258 C CA . LEU A 1 281 ? 6.474 -20.593 7.174 1.00 88.69 281 LEU A CA 1
ATOM 2259 C C . LEU A 1 281 ? 5.394 -21.300 7.995 1.00 88.69 281 LEU A C 1
ATOM 2261 O O . LEU A 1 281 ? 5.121 -20.877 9.113 1.00 88.69 281 LEU A O 1
ATOM 2265 N N . ALA A 1 282 ? 4.851 -22.412 7.500 1.00 90.81 282 ALA A N 1
ATOM 2266 C CA . ALA A 1 282 ? 3.855 -23.205 8.214 1.00 90.81 282 ALA A CA 1
ATOM 2267 C C . ALA A 1 282 ? 4.407 -23.768 9.534 1.00 90.81 282 ALA A C 1
ATOM 2269 O O . ALA A 1 282 ? 3.734 -23.724 10.561 1.00 90.81 282 ALA A O 1
ATOM 2270 N N . ALA A 1 283 ? 5.656 -24.244 9.548 1.00 91.50 283 ALA A N 1
ATOM 2271 C CA . ALA A 1 283 ? 6.301 -24.723 10.769 1.00 91.50 283 ALA A CA 1
ATOM 2272 C C . ALA A 1 283 ? 6.522 -23.602 11.800 1.00 91.50 283 ALA A C 1
ATOM 2274 O O . ALA A 1 283 ? 6.426 -23.841 13.003 1.00 91.50 283 ALA A O 1
ATOM 2275 N N . ALA A 1 284 ? 6.824 -22.382 11.347 1.00 89.62 284 ALA A N 1
ATOM 2276 C CA . ALA A 1 284 ? 7.101 -21.250 12.225 1.00 89.62 284 ALA A CA 1
ATOM 2277 C C . ALA A 1 284 ? 5.835 -20.509 12.696 1.00 89.62 284 ALA A C 1
ATOM 2279 O O . ALA A 1 284 ? 5.805 -20.037 13.835 1.00 89.62 284 ALA A O 1
ATOM 2280 N N . PHE A 1 285 ? 4.812 -20.403 11.849 1.00 90.19 285 PHE A N 1
ATOM 2281 C CA . PHE A 1 285 ? 3.651 -19.530 12.053 1.00 90.19 285 PHE A CA 1
ATOM 2282 C C . PHE A 1 285 ? 2.308 -20.267 12.003 1.00 90.19 285 PHE A C 1
ATOM 2284 O O . PHE A 1 285 ? 1.267 -19.644 12.158 1.00 90.19 285 PHE A O 1
ATOM 2291 N N . GLY A 1 286 ? 2.286 -21.588 11.816 1.00 91.62 286 GLY A N 1
ATOM 2292 C CA . GLY A 1 286 ? 1.036 -22.344 11.766 1.00 91.62 286 GLY A CA 1
ATOM 2293 C C . GLY A 1 286 ? 0.188 -21.927 10.568 1.00 91.62 286 GLY A C 1
ATOM 2294 O O . GLY A 1 286 ? 0.512 -22.295 9.447 1.00 91.62 286 GLY A O 1
ATOM 2295 N N . GLN A 1 287 ? -0.892 -21.181 10.806 1.00 89.44 287 GLN A N 1
ATOM 2296 C CA . GLN A 1 287 ? -1.766 -20.623 9.762 1.00 89.44 287 GLN A CA 1
ATOM 2297 C C . GLN A 1 287 ? -1.585 -19.107 9.574 1.00 89.44 287 GLN A C 1
ATOM 2299 O O . GLN A 1 287 ? -2.176 -18.529 8.667 1.00 89.44 287 GLN A O 1
ATOM 2304 N N . ASP A 1 288 ? -0.733 -18.472 10.381 1.00 91.50 288 ASP A N 1
ATOM 2305 C CA . ASP A 1 288 ? -0.522 -17.025 10.409 1.00 91.50 288 ASP A CA 1
ATOM 2306 C C . ASP A 1 288 ? 0.495 -16.565 9.353 1.00 91.50 288 ASP A C 1
ATOM 2308 O O . ASP A 1 288 ? 1.490 -15.887 9.631 1.00 91.50 288 ASP A O 1
ATOM 2312 N N . TYR A 1 289 ? 0.269 -16.968 8.102 1.00 89.12 289 TYR A N 1
ATOM 2313 C CA . TYR A 1 289 ? 1.064 -16.498 6.978 1.00 89.12 289 TYR A CA 1
ATOM 2314 C C . TYR A 1 289 ? 0.247 -16.333 5.695 1.00 89.12 289 TYR A C 1
ATOM 2316 O O . TYR A 1 289 ? -0.643 -17.118 5.376 1.00 89.12 289 TYR A O 1
ATOM 2324 N N . LEU A 1 290 ? 0.593 -15.303 4.925 1.00 86.88 290 LEU A N 1
ATOM 2325 C CA . LEU A 1 290 ? 0.020 -15.016 3.616 1.00 86.88 290 LEU A CA 1
ATOM 2326 C C . LEU A 1 290 ? 0.988 -15.478 2.522 1.00 86.88 290 LEU A C 1
ATOM 2328 O O . LEU A 1 290 ? 2.193 -15.208 2.562 1.00 86.88 290 LEU A O 1
ATOM 2332 N N . LEU A 1 291 ? 0.444 -16.176 1.527 1.00 86.94 291 LEU A N 1
ATOM 2333 C CA . LEU A 1 291 ? 1.204 -16.672 0.387 1.00 86.94 291 LEU A CA 1
ATOM 2334 C C . LEU A 1 291 ? 1.428 -15.554 -0.629 1.00 86.94 291 LEU A C 1
ATOM 2336 O O . LEU A 1 291 ? 0.477 -15.021 -1.198 1.00 86.94 291 LEU A O 1
ATOM 2340 N N . ALA A 1 292 ? 2.693 -15.251 -0.909 1.00 84.00 292 ALA A N 1
ATOM 2341 C CA . ALA A 1 292 ? 3.055 -14.424 -2.050 1.00 84.00 292 ALA A CA 1
ATOM 2342 C C . ALA A 1 292 ? 3.413 -15.281 -3.268 1.00 84.00 292 ALA A C 1
ATOM 2344 O O . ALA A 1 292 ? 3.905 -16.406 -3.162 1.00 84.00 292 ALA A O 1
ATOM 2345 N N . THR A 1 293 ? 3.214 -14.708 -4.446 1.00 76.62 293 THR A N 1
ATOM 2346 C CA . THR A 1 293 ? 3.816 -15.200 -5.685 1.00 76.62 293 THR A CA 1
ATOM 2347 C C . THR A 1 293 ? 4.743 -14.125 -6.234 1.00 76.62 293 THR A C 1
ATOM 2349 O O . THR A 1 293 ? 4.744 -12.987 -5.766 1.00 76.62 293 THR A O 1
ATOM 2352 N N . THR A 1 294 ? 5.591 -14.490 -7.189 1.00 73.06 294 THR A N 1
ATOM 2353 C CA . THR A 1 294 ? 6.603 -13.579 -7.724 1.00 73.06 294 THR A CA 1
ATOM 2354 C C . THR A 1 294 ? 6.351 -13.330 -9.201 1.00 73.06 294 THR A C 1
ATOM 2356 O O . THR A 1 294 ? 6.357 -14.294 -9.973 1.00 73.06 294 THR A O 1
ATOM 2359 N N . PRO A 1 295 ? 6.203 -12.069 -9.646 1.00 59.62 295 PRO A N 1
ATOM 2360 C CA . PRO A 1 295 ? 6.245 -11.783 -11.071 1.00 59.62 295 PRO A CA 1
ATOM 2361 C C . PRO A 1 295 ? 7.622 -12.187 -11.620 1.00 59.62 295 PRO A C 1
ATOM 2363 O O . PRO A 1 295 ? 8.628 -12.075 -10.923 1.00 59.62 295 PRO A O 1
ATOM 2366 N N . MET A 1 296 ? 7.687 -12.619 -12.882 1.00 60.62 296 MET A N 1
ATOM 2367 C CA . MET A 1 296 ? 8.916 -13.050 -13.583 1.00 60.62 296 MET A CA 1
ATOM 2368 C C . MET A 1 296 ? 9.380 -14.500 -13.348 1.00 60.62 296 MET A C 1
ATOM 2370 O O . MET A 1 296 ? 10.457 -14.864 -13.816 1.00 60.62 296 MET A O 1
ATOM 2374 N N . GLN A 1 297 ? 8.590 -15.348 -12.686 1.00 67.31 297 GLN A N 1
ATOM 2375 C CA . GLN A 1 297 ? 8.812 -16.801 -12.677 1.00 67.31 297 GLN A CA 1
ATOM 2376 C C . GLN A 1 297 ? 7.928 -17.442 -13.751 1.00 67.31 297 GLN A C 1
ATOM 2378 O O . GLN A 1 297 ? 6.746 -17.687 -13.528 1.00 67.31 297 GLN A O 1
ATOM 2383 N N . ASN A 1 298 ? 8.479 -17.616 -14.953 1.00 64.25 298 ASN A N 1
ATOM 2384 C CA . ASN A 1 298 ? 7.747 -18.183 -16.086 1.00 64.25 298 ASN A CA 1
ATOM 2385 C C . ASN A 1 298 ? 7.713 -19.718 -16.002 1.00 64.25 298 ASN A C 1
ATOM 2387 O O . ASN A 1 298 ? 8.608 -20.316 -15.422 1.00 64.25 298 ASN A O 1
ATOM 2391 N N . TRP A 1 299 ? 6.732 -20.371 -16.628 1.00 69.38 299 TRP A N 1
ATOM 2392 C CA . TRP A 1 299 ? 6.616 -21.839 -16.644 1.00 69.38 299 TRP A CA 1
ATOM 2393 C C . TRP A 1 299 ? 7.713 -22.539 -17.470 1.00 69.38 299 TRP A C 1
ATOM 2395 O O . TRP A 1 299 ? 7.854 -23.759 -17.405 1.00 69.38 299 TRP A O 1
ATOM 2405 N N . VAL A 1 300 ? 8.480 -21.784 -18.265 1.00 71.75 300 VAL A N 1
ATOM 2406 C CA . VAL A 1 300 ? 9.686 -22.249 -18.968 1.00 71.75 300 VAL A CA 1
ATOM 2407 C C . VAL A 1 300 ? 10.937 -21.667 -18.311 1.00 71.75 300 VAL A C 1
ATOM 2409 O O . VAL A 1 300 ? 10.857 -20.569 -17.758 1.00 71.75 300 VAL A O 1
ATOM 2412 N N . PRO A 1 301 ? 12.102 -22.334 -18.413 1.00 72.50 301 PRO A N 1
ATOM 2413 C CA . PRO A 1 301 ? 13.358 -21.770 -17.938 1.00 72.50 301 PRO A CA 1
ATOM 2414 C C . PRO A 1 301 ? 13.606 -20.377 -18.528 1.00 72.50 301 PRO A C 1
ATOM 2416 O O . PRO A 1 301 ? 13.555 -20.185 -19.746 1.00 72.50 301 PRO A O 1
ATOM 2419 N N . THR A 1 302 ? 13.869 -19.401 -17.660 1.00 72.88 302 THR A N 1
ATOM 2420 C CA . THR A 1 302 ? 14.079 -18.003 -18.059 1.00 72.88 302 THR A CA 1
ATOM 2421 C C . THR A 1 302 ? 15.385 -17.464 -17.516 1.00 72.88 302 THR A C 1
ATOM 2423 O O . THR A 1 302 ? 15.708 -17.637 -16.341 1.00 72.88 302 THR A O 1
ATOM 2426 N N . PHE A 1 303 ? 16.119 -16.763 -18.377 1.00 71.31 303 PHE A N 1
ATOM 2427 C CA . PHE A 1 303 ? 17.291 -15.999 -17.980 1.00 71.31 303 PHE A CA 1
ATOM 2428 C C . PHE A 1 303 ? 16.859 -14.680 -17.347 1.00 71.31 303 PHE A C 1
ATOM 2430 O O . PHE A 1 303 ? 16.190 -13.863 -17.986 1.00 71.31 303 PHE A O 1
ATOM 2437 N N . ARG A 1 304 ? 17.281 -14.455 -16.104 1.00 69.38 304 ARG A N 1
ATOM 2438 C CA . ARG A 1 304 ? 17.279 -13.130 -15.490 1.00 69.38 304 ARG A CA 1
ATOM 2439 C C . ARG A 1 304 ? 18.655 -12.508 -15.667 1.00 69.38 304 ARG A C 1
ATOM 2441 O O . ARG A 1 304 ? 19.670 -13.166 -15.460 1.00 69.38 304 ARG A O 1
ATOM 2448 N N . SER A 1 305 ? 18.688 -11.227 -16.020 1.00 60.50 305 SER A N 1
ATOM 2449 C CA . SER A 1 305 ? 19.932 -10.459 -15.973 1.00 60.50 305 SER A CA 1
ATOM 2450 C C . SER A 1 305 ? 20.489 -10.504 -14.547 1.00 60.50 305 SER A C 1
ATOM 2452 O O . SER A 1 305 ? 19.743 -10.285 -13.592 1.00 60.50 305 SER A O 1
ATOM 2454 N N . ALA A 1 306 ? 21.792 -10.752 -14.399 1.00 57.84 306 ALA A N 1
ATOM 2455 C CA . ALA A 1 306 ? 22.476 -10.734 -13.103 1.00 57.84 306 ALA A CA 1
ATOM 2456 C C . ALA A 1 306 ? 22.515 -9.333 -12.446 1.00 57.84 306 ALA A C 1
ATOM 2458 O O . ALA A 1 306 ? 22.975 -9.192 -11.315 1.00 57.84 306 ALA A O 1
ATOM 2459 N N . GLY A 1 307 ? 22.022 -8.296 -13.134 1.00 49.72 307 GLY A N 1
ATOM 2460 C CA . GLY A 1 307 ? 21.851 -6.948 -12.598 1.00 49.72 307 GLY A CA 1
ATOM 2461 C C . GLY A 1 307 ? 20.551 -6.275 -13.070 1.00 49.72 307 GLY A C 1
ATOM 2462 O O . GLY A 1 307 ? 20.057 -6.585 -14.159 1.00 49.72 307 GLY A O 1
ATOM 2463 N N . PRO A 1 308 ? 20.001 -5.326 -12.289 1.00 40.09 308 PRO A N 1
ATOM 2464 C CA . PRO A 1 308 ? 18.716 -4.673 -12.567 1.00 40.09 308 PRO A CA 1
ATOM 2465 C C . PRO A 1 308 ? 18.745 -3.673 -13.737 1.00 40.09 308 PRO A C 1
ATOM 2467 O O . PRO A 1 308 ? 17.702 -3.153 -14.122 1.00 40.09 308 PRO A O 1
ATOM 2470 N N . VAL A 1 309 ? 19.913 -3.394 -14.325 1.00 40.78 309 VAL A N 1
ATOM 2471 C CA . VAL A 1 30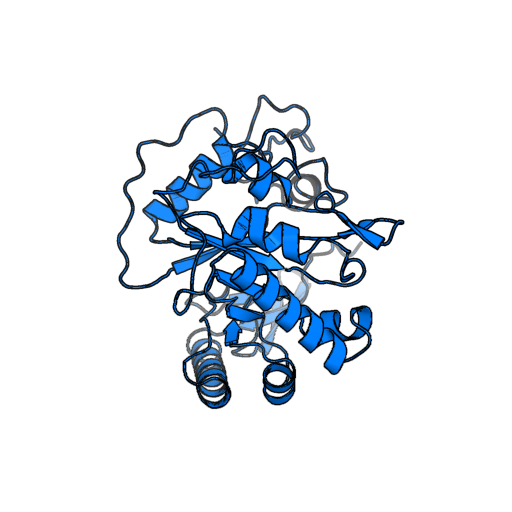9 ? 20.072 -2.397 -15.389 1.00 40.78 309 VAL A CA 1
ATOM 2472 C C . VAL A 1 309 ? 21.020 -2.944 -16.452 1.00 40.78 309 VAL A C 1
ATOM 2474 O O . VAL A 1 309 ? 22.182 -3.225 -16.166 1.00 40.78 309 VAL A O 1
ATOM 2477 N N . LEU A 1 310 ? 20.548 -3.046 -17.698 1.00 37.88 310 LEU A N 1
ATOM 2478 C CA . LEU A 1 310 ? 21.429 -3.110 -18.865 1.00 37.88 310 LEU A CA 1
ATOM 2479 C C . LEU A 1 310 ? 22.118 -1.746 -18.988 1.00 37.88 310 LEU A C 1
ATOM 2481 O O . LEU A 1 310 ? 21.645 -0.863 -19.701 1.00 37.88 310 LEU A O 1
ATOM 2485 N N . GLN A 1 311 ? 23.203 -1.531 -18.246 1.00 30.83 311 GLN A N 1
ATOM 2486 C CA . GLN A 1 311 ? 24.051 -0.371 -18.485 1.00 30.83 311 GLN A CA 1
ATOM 2487 C C . GLN A 1 311 ? 24.728 -0.567 -19.843 1.00 30.83 311 GLN A C 1
ATOM 2489 O O . GLN A 1 311 ? 25.329 -1.613 -20.105 1.00 30.83 311 GLN A O 1
ATOM 2494 N N . ARG A 1 312 ? 24.637 0.436 -20.726 1.00 32.22 312 ARG A N 1
ATOM 2495 C CA . ARG A 1 312 ? 25.608 0.535 -21.817 1.00 32.22 312 ARG A CA 1
ATOM 2496 C C . ARG A 1 312 ? 26.973 0.674 -21.154 1.00 32.22 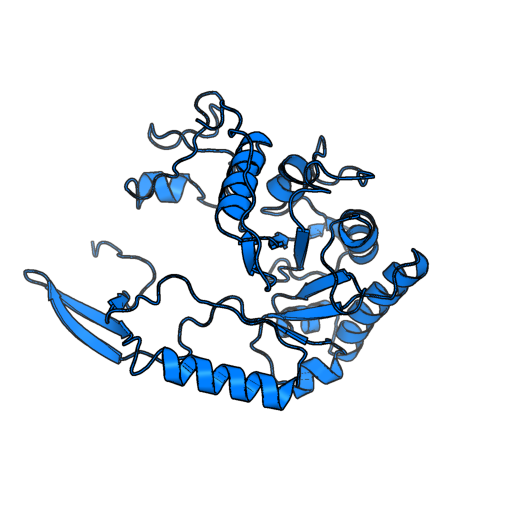312 ARG A C 1
ATOM 2498 O O . ARG A 1 312 ? 27.197 1.652 -20.450 1.00 32.22 312 ARG A O 1
ATOM 2505 N N . GLN A 1 313 ? 27.858 -0.291 -21.376 1.00 34.28 313 GLN A N 1
ATOM 2506 C CA . GLN A 1 313 ? 29.279 -0.036 -21.191 1.00 34.28 313 GLN A CA 1
ATOM 2507 C C . GLN A 1 313 ? 29.662 1.018 -22.235 1.00 34.28 313 GLN A C 1
ATOM 2509 O O . GLN A 1 313 ? 29.592 0.745 -23.435 1.00 34.28 313 GLN A O 1
ATOM 2514 N N . THR A 1 314 ? 29.915 2.241 -21.772 1.00 41.56 314 THR A N 1
ATOM 2515 C CA . THR A 1 314 ? 30.633 3.276 -22.524 1.00 41.56 314 THR A CA 1
ATOM 2516 C C . THR A 1 314 ? 32.123 3.031 -22.421 1.00 41.56 314 THR A C 1
ATOM 2518 O O . THR A 1 314 ? 32.558 2.746 -21.281 1.00 41.56 314 THR A O 1
#

Secondary structure (DSSP, 8-state):
-TTS------PPP-SS--EEEE----STTSSS-HHHHHHHH-TT---S---TT-GGGEETTEE---TT-HHHHHHHHHHHHHTT--EEEEEEEEEE-TTSBEEEEEES-HIIIIIIS--SSTTPPPPSS-TTTTT-EEEEEE---TTS----BTHHHHIIIIIITSTTB-EETTEEEEEES-HHHHHHHHTSHHHHHHHHHHHHHHHHHTT----EEEEES-S-HHHHHHTT--EEE-S--TTTT--EEEEEEETTEEEEEEEE-IIIIIHHHHHHHHHHHHHHHTT-EEPP--TT--SS-EEEESSS------

pLDDT: mean 89.55, std 11.83, range [30.83, 98.81]